Protein AF-A0A7C3VM66-F1 (afdb_monomer_lite)

Radius of gyration: 18.6 Å; chains: 1; bounding box: 56×43×46 Å

Structure (mmCIF, N/CA/C/O backbone):
data_AF-A0A7C3VM66-F1
#
_entry.id   AF-A0A7C3VM66-F1
#
loop_
_atom_site.group_PDB
_atom_site.id
_atom_site.type_symbol
_atom_site.label_atom_id
_atom_site.label_alt_id
_atom_site.label_comp_id
_atom_site.label_asym_id
_atom_site.label_entity_id
_atom_site.label_seq_id
_atom_site.pdbx_PDB_ins_code
_atom_site.Cartn_x
_atom_site.Cartn_y
_atom_site.Cartn_z
_atom_site.occupancy
_atom_site.B_iso_or_equiv
_atom_site.auth_seq_id
_atom_site.auth_comp_id
_atom_site.auth_asym_id
_atom_site.auth_atom_id
_atom_site.pdbx_PDB_model_num
ATOM 1 N N . MET A 1 1 ? -5.833 -8.197 17.825 1.00 78.00 1 MET A N 1
ATOM 2 C CA . MET A 1 1 ? -4.996 -8.782 16.762 1.00 78.00 1 MET A CA 1
ATOM 3 C C . MET A 1 1 ? -5.919 -9.140 15.620 1.00 78.00 1 MET A C 1
ATOM 5 O O . MET A 1 1 ? -6.828 -9.947 15.816 1.00 78.00 1 MET A O 1
ATOM 9 N N . LEU A 1 2 ? -5.709 -8.507 14.468 1.00 91.94 2 LEU A N 1
ATOM 10 C CA . LEU A 1 2 ? -6.484 -8.740 13.253 1.00 91.94 2 LEU A CA 1
ATOM 11 C C . LEU A 1 2 ? -6.452 -10.222 12.847 1.00 91.94 2 LEU A C 1
ATOM 13 O O . LEU A 1 2 ? -5.398 -10.854 12.881 1.00 91.94 2 LEU A O 1
ATOM 17 N N . SER A 1 3 ? -7.601 -10.790 12.471 1.00 94.94 3 SER A N 1
ATOM 18 C CA . SER A 1 3 ? -7.632 -12.159 11.950 1.00 94.94 3 SER A CA 1
ATOM 19 C C . SER A 1 3 ? -7.138 -12.199 10.500 1.00 94.94 3 SER A C 1
ATOM 21 O O . SER A 1 3 ? -7.311 -11.239 9.748 1.00 94.94 3 SER A O 1
ATOM 23 N N . LYS A 1 4 ? -6.607 -13.345 10.055 1.00 93.94 4 LYS A N 1
ATOM 24 C CA . LYS A 1 4 ? -6.223 -13.533 8.644 1.00 93.94 4 LYS A CA 1
ATOM 25 C C . LYS A 1 4 ? -7.383 -13.295 7.681 1.00 93.94 4 LYS A C 1
ATOM 27 O O . LYS A 1 4 ? -7.189 -12.717 6.619 1.00 93.94 4 LYS A O 1
ATOM 32 N N . SER A 1 5 ? -8.594 -13.720 8.041 1.00 95.44 5 SER A N 1
ATOM 33 C CA . SER A 1 5 ? -9.788 -13.466 7.230 1.00 95.44 5 SER A CA 1
ATOM 34 C C . SER A 1 5 ? -10.090 -11.978 7.105 1.00 95.44 5 SER A C 1
ATOM 36 O O . SER A 1 5 ? -10.402 -11.525 6.007 1.00 95.44 5 SER A O 1
ATOM 38 N N . ASP A 1 6 ? -9.949 -11.214 8.188 1.00 97.31 6 ASP A N 1
ATOM 39 C CA . ASP A 1 6 ? -10.171 -9.768 8.152 1.00 97.31 6 ASP A CA 1
ATOM 40 C C . ASP A 1 6 ? -9.096 -9.063 7.321 1.00 97.31 6 ASP A C 1
ATOM 42 O O . ASP A 1 6 ? -9.422 -8.185 6.524 1.00 97.31 6 ASP A O 1
ATOM 46 N N . ALA A 1 7 ? -7.835 -9.493 7.435 1.00 97.12 7 ALA A N 1
ATOM 47 C CA . ALA A 1 7 ? -6.745 -8.989 6.603 1.00 97.12 7 ALA A CA 1
ATOM 48 C C . ALA A 1 7 ? -6.995 -9.262 5.112 1.00 97.12 7 ALA A C 1
ATOM 50 O O . ALA A 1 7 ? -6.849 -8.358 4.291 1.00 97.12 7 ALA A O 1
ATOM 51 N N . ILE A 1 8 ? -7.440 -10.475 4.753 1.00 96.06 8 ILE A N 1
ATOM 52 C CA . ILE A 1 8 ? -7.806 -10.818 3.370 1.00 96.06 8 ILE A CA 1
ATOM 53 C C . ILE A 1 8 ? -8.960 -9.940 2.883 1.00 96.06 8 ILE A C 1
ATOM 55 O O . ILE A 1 8 ? -8.895 -9.436 1.764 1.00 96.06 8 ILE A O 1
ATOM 59 N N . LEU A 1 9 ? -10.009 -9.747 3.689 1.00 96.62 9 LEU A N 1
ATOM 60 C CA . LEU A 1 9 ? -11.163 -8.930 3.304 1.00 96.62 9 LEU A CA 1
ATOM 61 C C . LEU A 1 9 ? -10.774 -7.461 3.106 1.00 96.62 9 LEU A C 1
ATOM 63 O O . LEU A 1 9 ? -11.100 -6.888 2.068 1.00 96.62 9 LEU A O 1
ATOM 67 N N . ALA A 1 10 ? -10.041 -6.878 4.055 1.00 97.62 10 ALA A N 1
ATOM 68 C CA . ALA A 1 10 ? -9.558 -5.502 3.986 1.00 97.62 10 ALA A CA 1
ATOM 69 C C . ALA A 1 10 ? -8.599 -5.292 2.803 1.00 97.62 10 ALA A C 1
ATOM 71 O O . ALA A 1 10 ? -8.780 -4.367 2.010 1.00 97.62 10 ALA A O 1
ATOM 72 N N . GLY A 1 11 ? -7.624 -6.192 2.645 1.00 97.38 11 GLY A N 1
ATOM 73 C CA . GLY A 1 11 ? -6.663 -6.170 1.546 1.00 97.38 11 GLY A CA 1
ATOM 74 C C . GLY A 1 11 ? -7.332 -6.336 0.182 1.00 97.38 11 GLY A C 1
ATOM 75 O O . GLY A 1 11 ? -7.057 -5.561 -0.726 1.00 97.38 11 GLY A O 1
ATOM 76 N N . SER A 1 12 ? -8.269 -7.280 0.042 1.00 96.31 12 SER A N 1
ATOM 77 C CA . SER A 1 12 ? -9.013 -7.498 -1.213 1.00 96.31 12 SER A CA 1
ATOM 78 C C . SER A 1 12 ? -9.925 -6.333 -1.561 1.00 96.31 12 SER A C 1
ATOM 80 O O . SER A 1 12 ? -10.057 -5.985 -2.733 1.00 96.31 12 SER A O 1
ATOM 82 N N . PHE A 1 13 ? -10.556 -5.722 -0.558 1.00 97.31 13 PHE A N 1
ATOM 83 C CA . PHE A 1 13 ? -11.389 -4.548 -0.765 1.00 97.31 13 PHE A CA 1
ATOM 84 C C . PHE A 1 13 ? -10.568 -3.380 -1.321 1.00 97.31 13 PHE A C 1
ATOM 86 O O . PHE A 1 13 ? -10.925 -2.844 -2.372 1.00 97.31 13 PHE A O 1
ATOM 93 N N . LEU A 1 14 ? -9.444 -3.030 -0.684 1.00 97.69 14 LEU A N 1
ATOM 94 C CA . LEU A 1 14 ? -8.622 -1.908 -1.142 1.00 97.69 14 LEU A CA 1
ATOM 95 C C . LEU A 1 14 ? -7.898 -2.216 -2.464 1.00 97.69 14 LEU A C 1
ATOM 97 O O . LEU A 1 14 ? -7.869 -1.364 -3.350 1.00 97.69 14 LEU A O 1
ATOM 101 N N . ALA A 1 15 ? -7.406 -3.449 -2.644 1.00 95.81 15 ALA A N 1
ATOM 102 C CA . ALA A 1 15 ? -6.776 -3.904 -3.888 1.00 95.81 15 ALA A CA 1
ATOM 103 C C . ALA A 1 15 ? -7.735 -3.959 -5.075 1.00 95.81 15 ALA A C 1
ATOM 105 O O . ALA A 1 15 ? -7.295 -3.889 -6.219 1.00 95.81 15 ALA A O 1
ATOM 106 N N . ARG A 1 16 ? -9.041 -4.054 -4.823 1.00 93.94 16 ARG A N 1
ATOM 107 C CA . ARG A 1 16 ? -10.058 -3.846 -5.849 1.00 93.94 16 ARG A CA 1
ATOM 108 C C . ARG A 1 16 ? -10.336 -2.360 -6.059 1.00 93.94 16 ARG A C 1
ATOM 110 O O . ARG A 1 16 ? -10.346 -1.915 -7.200 1.00 93.94 16 ARG A O 1
ATOM 117 N N . ALA A 1 17 ? -10.565 -1.606 -4.983 1.00 94.81 17 ALA A N 1
ATOM 118 C CA . ALA A 1 17 ? -10.932 -0.192 -5.050 1.00 94.81 17 ALA A CA 1
ATOM 119 C C . ALA A 1 17 ? -9.908 0.646 -5.827 1.00 94.81 17 ALA A C 1
ATOM 121 O O . ALA A 1 17 ? -10.307 1.496 -6.612 1.00 94.81 17 ALA A O 1
ATOM 122 N N . ILE A 1 18 ? -8.614 0.363 -5.652 1.00 93.75 18 ILE A N 1
ATOM 123 C CA . ILE A 1 18 ? -7.501 1.091 -6.277 1.00 93.75 18 ILE A CA 1
ATOM 124 C C . ILE A 1 18 ? -7.511 1.080 -7.816 1.00 93.75 18 ILE A C 1
ATOM 126 O O . ILE A 1 18 ? -6.914 1.962 -8.420 1.00 93.75 18 ILE A O 1
ATOM 130 N N . TYR A 1 19 ? -8.193 0.128 -8.464 1.00 89.62 19 TYR A N 1
ATOM 131 C CA . TYR A 1 19 ? -8.333 0.127 -9.928 1.00 89.62 19 TYR A CA 1
ATOM 132 C C . TYR A 1 19 ? -9.296 1.203 -10.448 1.00 89.62 19 TYR A C 1
ATOM 134 O O . TYR A 1 19 ? -9.322 1.452 -11.652 1.00 89.62 19 TYR A O 1
ATOM 142 N N . GLY A 1 20 ? -10.107 1.808 -9.573 1.00 89.31 20 GLY A N 1
ATOM 143 C CA . GLY A 1 20 ? -11.095 2.798 -9.981 1.00 89.31 20 GLY A CA 1
ATOM 144 C C . GLY A 1 20 ? -12.108 2.230 -10.980 1.00 89.31 20 GLY A C 1
ATOM 145 O O . GLY A 1 20 ? -12.376 1.022 -11.015 1.00 89.31 20 GLY A O 1
ATOM 146 N N . GLY A 1 21 ? -12.703 3.095 -11.798 1.00 83.81 21 GLY A N 1
ATOM 147 C CA . GLY A 1 21 ? -13.604 2.732 -12.885 1.00 83.81 21 GLY A CA 1
ATOM 148 C C . GLY A 1 21 ? -14.674 1.731 -12.441 1.00 83.81 21 GLY A C 1
ATOM 149 O O . GLY A 1 21 ? -15.354 1.920 -11.433 1.00 83.81 21 GLY A O 1
ATOM 150 N N . GLY A 1 22 ? -14.804 0.618 -13.169 1.00 83.00 22 GLY A N 1
ATOM 151 C CA . GLY A 1 22 ? -15.753 -0.462 -12.864 1.00 83.00 22 GLY A CA 1
ATOM 152 C C . GLY A 1 22 ? -15.665 -1.036 -11.440 1.00 83.00 22 GLY A C 1
ATOM 153 O O . GLY A 1 22 ? -16.634 -1.627 -10.961 1.00 83.00 22 GLY A O 1
ATOM 154 N N . ALA A 1 23 ? -14.540 -0.848 -10.743 1.00 87.81 23 ALA A N 1
ATOM 155 C CA . ALA A 1 23 ? -14.341 -1.336 -9.387 1.00 87.81 23 ALA A CA 1
ATOM 156 C C . ALA A 1 23 ? -15.006 -0.467 -8.304 1.00 87.81 23 ALA A C 1
ATOM 158 O O . ALA A 1 23 ? -15.231 -0.980 -7.204 1.00 87.81 23 ALA A O 1
ATOM 159 N N . ILE A 1 24 ? -15.363 0.786 -8.616 1.00 90.06 24 ILE A N 1
ATOM 160 C CA . ILE A 1 24 ? -16.047 1.724 -7.708 1.00 90.06 24 ILE A CA 1
ATOM 161 C C . ILE A 1 24 ? -17.387 2.210 -8.304 1.00 90.06 24 ILE A C 1
ATOM 163 O O . ILE A 1 24 ? -17.573 2.148 -9.519 1.00 90.06 24 ILE A O 1
ATOM 167 N N . PRO A 1 25 ? -18.370 2.667 -7.505 1.00 91.75 25 PRO A N 1
ATOM 168 C CA . PRO A 1 25 ? -19.637 3.205 -8.011 1.00 91.75 25 PRO A CA 1
ATOM 169 C C . PRO A 1 25 ? -19.458 4.426 -8.919 1.00 91.75 25 PRO A C 1
ATOM 171 O O . PRO A 1 25 ? -18.598 5.264 -8.671 1.00 91.75 25 PRO A O 1
ATOM 174 N N . GLN A 1 26 ? -20.322 4.562 -9.930 1.00 88.69 26 GLN A N 1
ATOM 175 C CA . GLN A 1 26 ? -20.210 5.603 -10.961 1.00 88.69 26 GLN A CA 1
ATOM 176 C C . GLN A 1 26 ? -20.150 7.033 -10.412 1.00 88.69 26 GLN A C 1
ATOM 178 O O . GLN A 1 26 ? -19.444 7.856 -10.972 1.00 88.69 26 GLN A O 1
ATOM 183 N N . GLN A 1 27 ? -20.846 7.327 -9.314 1.00 91.06 27 GLN A N 1
ATOM 184 C CA . GLN A 1 27 ? -20.855 8.660 -8.696 1.00 91.06 27 GLN A CA 1
ATOM 185 C C . GLN A 1 27 ? -19.500 9.115 -8.125 1.00 91.06 27 GLN A C 1
ATOM 187 O O . GLN A 1 27 ? -19.341 10.293 -7.834 1.00 91.06 27 GLN A O 1
ATOM 192 N N . TRP A 1 28 ? -18.565 8.181 -7.924 1.00 92.00 28 TRP A N 1
ATOM 193 C CA . TRP A 1 28 ? -17.210 8.440 -7.429 1.00 92.00 28 TRP A CA 1
ATOM 194 C C . TRP A 1 28 ? -16.156 8.278 -8.519 1.00 92.00 28 TRP A C 1
ATOM 196 O O . TRP A 1 28 ? -14.974 8.495 -8.271 1.00 92.00 28 TRP A O 1
ATOM 206 N N . ARG A 1 29 ? -16.583 7.866 -9.714 1.00 88.31 29 ARG A N 1
ATOM 207 C CA . ARG A 1 29 ? -15.720 7.873 -10.883 1.00 88.31 29 ARG A CA 1
ATOM 208 C C . ARG A 1 29 ? -15.661 9.299 -11.371 1.00 88.31 29 ARG A C 1
ATOM 210 O O . ARG A 1 29 ? -16.722 9.912 -11.542 1.00 88.31 29 ARG A O 1
ATOM 217 N N . ASN A 1 30 ? -14.467 9.809 -11.623 1.00 72.81 30 ASN A N 1
ATOM 218 C CA . ASN A 1 30 ? -14.416 11.057 -12.346 1.00 72.81 30 ASN A CA 1
ATOM 219 C C . ASN A 1 30 ? -14.700 10.749 -13.820 1.00 72.81 30 ASN A C 1
ATOM 221 O O . ASN A 1 30 ? -14.148 9.834 -14.431 1.00 72.81 30 ASN A O 1
ATOM 225 N N . ASN A 1 31 ? -15.679 11.458 -14.363 1.00 56.75 31 ASN A N 1
ATOM 226 C CA . ASN A 1 31 ? -16.037 11.407 -15.773 1.00 56.75 31 ASN A CA 1
ATOM 227 C C . ASN A 1 31 ? -15.445 12.596 -16.528 1.00 56.75 31 ASN A C 1
ATOM 229 O O . ASN A 1 31 ? -15.708 12.741 -17.728 1.00 56.75 31 ASN A O 1
ATOM 233 N N . GLU A 1 32 ? -14.701 13.466 -15.834 1.00 48.44 32 GLU A N 1
ATOM 234 C CA . GLU A 1 32 ? -13.950 14.514 -16.486 1.00 48.44 32 GLU A CA 1
ATOM 235 C C . GLU A 1 32 ? -12.939 13.846 -17.397 1.00 48.44 32 GLU A C 1
ATOM 237 O O . GLU A 1 32 ? -11.947 13.253 -16.999 1.00 48.44 32 GLU A O 1
ATOM 242 N N . TRP A 1 33 ? -13.261 13.931 -18.678 1.00 44.50 33 TRP A N 1
ATOM 243 C CA . TRP A 1 33 ? -12.342 13.780 -19.771 1.00 44.50 33 TRP A CA 1
ATOM 244 C C . TRP A 1 33 ? -11.049 14.502 -19.404 1.00 44.50 33 TRP A C 1
ATOM 246 O O . TRP A 1 33 ? -10.939 15.716 -19.598 1.00 44.50 33 TRP A O 1
ATOM 256 N N . TYR A 1 34 ? -10.049 13.763 -18.931 1.00 41.38 34 TYR A N 1
ATOM 257 C CA . TYR A 1 34 ? -8.678 14.177 -19.119 1.00 41.38 34 TYR A CA 1
ATOM 258 C C . TYR A 1 34 ? -8.505 14.192 -20.637 1.00 41.38 34 TYR A C 1
ATOM 260 O O . TYR A 1 34 ? -8.205 13.181 -21.269 1.00 41.38 34 TYR A O 1
ATOM 268 N N . ARG A 1 35 ? -8.792 15.346 -21.255 1.00 39.22 35 ARG A N 1
ATOM 269 C CA . ARG A 1 35 ? -8.301 15.673 -22.586 1.00 39.22 35 ARG A CA 1
ATOM 270 C C . ARG A 1 35 ? -6.790 15.685 -22.439 1.00 39.22 35 ARG A C 1
ATOM 272 O O . ARG A 1 35 ? -6.178 16.721 -22.217 1.00 39.22 35 ARG A O 1
ATOM 279 N N . ASN A 1 36 ? -6.190 14.506 -22.516 1.00 41.56 36 ASN A N 1
ATOM 280 C CA . ASN A 1 36 ? -4.867 14.435 -23.064 1.00 41.56 36 ASN A CA 1
ATOM 281 C C . ASN A 1 36 ? -5.031 14.951 -24.498 1.00 41.56 36 ASN A C 1
ATOM 283 O O . ASN A 1 36 ? -5.780 14.365 -25.284 1.00 41.56 36 ASN A O 1
ATOM 287 N N . ASP A 1 37 ? -4.391 16.073 -24.817 1.00 45.47 37 ASP A N 1
ATOM 288 C CA . ASP A 1 37 ? -4.378 16.650 -26.166 1.00 45.47 37 ASP A CA 1
ATOM 289 C C . ASP A 1 37 ? -3.879 15.630 -27.214 1.00 45.47 37 ASP A C 1
ATOM 291 O O . ASP A 1 37 ? -4.098 15.789 -28.414 1.00 45.47 37 ASP A O 1
ATOM 295 N N . GLU A 1 38 ? -3.252 14.550 -26.743 1.00 45.25 38 GLU A N 1
ATOM 296 C CA . GLU A 1 38 ? -2.762 13.404 -27.497 1.00 45.25 38 GLU A CA 1
ATOM 297 C C . GLU A 1 38 ? -3.840 12.327 -27.785 1.00 45.25 38 GLU A C 1
ATOM 299 O O . GLU A 1 38 ? -3.747 11.647 -28.807 1.00 45.25 38 GLU A O 1
ATOM 304 N N . PHE A 1 39 ? -4.900 12.195 -26.963 1.00 47.22 39 PHE A N 1
ATOM 305 C CA . PHE A 1 39 ? -5.956 11.166 -27.113 1.00 47.22 39 PHE A CA 1
ATOM 306 C C . PHE A 1 39 ? -7.372 11.670 -26.749 1.00 47.22 39 PHE A C 1
ATOM 308 O O . PHE A 1 39 ? -7.972 11.229 -25.768 1.00 47.22 39 PHE A O 1
ATOM 315 N N . PRO A 1 40 ? -7.973 12.555 -27.563 1.00 45.31 40 PRO A N 1
ATOM 316 C CA . PRO A 1 40 ? -9.226 13.256 -27.257 1.00 45.31 40 PRO A CA 1
ATOM 317 C C . PRO A 1 40 ? -10.508 12.395 -27.271 1.00 45.31 40 PRO A C 1
ATOM 319 O O . PRO A 1 40 ? -11.598 12.963 -27.271 1.00 45.31 40 PRO A O 1
ATOM 322 N N . SER A 1 41 ? -10.414 11.059 -27.318 1.00 46.56 41 SER A N 1
ATOM 323 C CA . SER A 1 41 ? -11.551 10.123 -27.427 1.00 46.56 41 SER A CA 1
ATOM 324 C C . SER A 1 41 ? -11.568 9.000 -26.380 1.00 46.56 41 SER A C 1
ATOM 326 O O . SER A 1 41 ? -12.386 8.091 -26.505 1.00 46.56 41 SER A O 1
ATOM 328 N N . LEU A 1 42 ? -10.668 9.010 -25.394 1.00 46.84 42 LEU A N 1
ATOM 329 C CA . LEU A 1 42 ? -10.610 7.985 -24.349 1.00 46.84 42 LEU A CA 1
ATOM 330 C C . LEU A 1 42 ? -11.015 8.613 -23.011 1.00 46.84 42 LEU A C 1
ATOM 332 O O . LEU A 1 42 ? -10.374 9.554 -22.553 1.00 46.84 42 LEU A O 1
ATOM 336 N N . GLU A 1 43 ? -12.097 8.107 -22.407 1.00 52.53 43 GLU A N 1
ATOM 337 C CA . GLU A 1 43 ? -12.357 8.300 -20.972 1.00 52.53 43 GLU A CA 1
ATOM 338 C C . GLU A 1 43 ? -11.092 7.923 -20.200 1.00 52.53 43 GLU A C 1
ATOM 340 O O . GLU A 1 43 ? -10.502 6.909 -20.573 1.00 52.53 43 GLU A O 1
ATOM 345 N N . ASP A 1 44 ? -10.706 8.699 -19.173 1.00 57.50 44 ASP A N 1
ATOM 346 C CA . ASP A 1 44 ? -9.465 8.524 -18.395 1.00 57.50 44 ASP A CA 1
ATOM 347 C C . ASP A 1 44 ? -9.084 7.036 -18.279 1.00 57.50 44 ASP A C 1
ATOM 349 O O . ASP A 1 44 ? -9.682 6.312 -17.478 1.00 57.50 44 ASP A O 1
ATOM 353 N N . PRO A 1 45 ? -8.149 6.535 -19.109 1.00 60.84 45 PRO A N 1
ATOM 354 C CA . PRO A 1 45 ? -7.898 5.103 -19.177 1.00 60.84 45 PRO A CA 1
ATOM 355 C C . PRO A 1 45 ? -7.218 4.607 -17.901 1.00 60.84 45 PRO A C 1
ATOM 357 O O . PRO A 1 45 ? -7.343 3.429 -17.575 1.00 60.84 45 PRO A O 1
ATOM 360 N N . PHE A 1 46 ? -6.570 5.512 -17.160 1.00 68.81 46 PHE A N 1
ATOM 361 C CA . PHE A 1 46 ? -5.779 5.205 -15.977 1.00 68.81 46 PHE A CA 1
ATOM 362 C C . PHE A 1 46 ? -6.540 5.442 -14.666 1.00 68.81 46 PHE A C 1
ATOM 364 O O . PHE A 1 46 ? -6.143 4.911 -13.625 1.00 68.81 46 PHE A O 1
ATOM 371 N N . ARG A 1 47 ? -7.676 6.151 -14.703 1.00 77.12 47 ARG A N 1
ATOM 372 C CA . ARG A 1 47 ? -8.579 6.363 -13.552 1.00 77.12 47 ARG A CA 1
ATOM 373 C C . ARG A 1 47 ? -7.870 7.045 -12.377 1.00 77.12 47 ARG A C 1
ATOM 375 O O . ARG A 1 47 ? -8.044 6.676 -11.214 1.00 77.12 47 ARG A O 1
ATOM 382 N N . TYR A 1 48 ? -6.981 7.985 -12.672 1.00 79.25 48 TYR A N 1
ATOM 383 C CA . TYR A 1 48 ? -6.150 8.659 -11.667 1.00 79.25 48 TYR A CA 1
ATOM 384 C C . TYR A 1 48 ? -6.922 9.701 -10.868 1.00 79.25 48 TYR A C 1
ATOM 386 O O . TYR A 1 48 ? -6.547 10.020 -9.732 1.00 79.25 48 TYR A O 1
ATOM 394 N N . ASP A 1 49 ? -7.984 10.228 -11.458 1.00 77.75 49 ASP A N 1
ATOM 395 C CA . ASP A 1 49 ? -8.791 11.312 -10.923 1.00 77.75 49 ASP A CA 1
ATOM 396 C C . ASP A 1 49 ? -10.078 10.845 -10.224 1.00 77.75 49 ASP A C 1
ATOM 398 O O . ASP A 1 49 ? -10.758 11.668 -9.613 1.00 77.75 49 ASP A O 1
ATOM 402 N N . ASP A 1 50 ? -10.363 9.539 -10.233 1.00 88.88 50 ASP A N 1
ATOM 403 C CA . ASP A 1 50 ? -11.420 8.922 -9.429 1.00 88.88 50 ASP A CA 1
ATOM 404 C C . ASP A 1 50 ? -11.332 9.341 -7.953 1.00 88.88 50 ASP A C 1
ATOM 406 O O . ASP A 1 50 ? -10.256 9.384 -7.352 1.00 88.88 50 ASP A O 1
ATOM 410 N N . ASP A 1 51 ? -12.481 9.603 -7.327 1.00 93.00 51 ASP A N 1
ATOM 411 C CA . ASP A 1 51 ? -12.556 10.073 -5.944 1.00 93.00 51 ASP A CA 1
ATOM 412 C C . ASP A 1 51 ? -12.516 8.898 -4.954 1.00 93.00 51 ASP A C 1
ATOM 414 O O . ASP A 1 51 ? -13.507 8.534 -4.305 1.00 93.00 51 ASP A O 1
ATOM 418 N N . TYR A 1 52 ? -11.337 8.271 -4.844 1.00 95.06 52 TYR A N 1
ATOM 419 C CA . TYR A 1 52 ? -11.102 7.172 -3.904 1.00 95.06 52 TYR A CA 1
ATOM 420 C C . TYR A 1 52 ? -11.414 7.595 -2.468 1.00 95.06 52 TYR A C 1
ATOM 422 O O . TYR A 1 52 ? -12.000 6.812 -1.723 1.00 95.06 52 TYR A O 1
ATOM 430 N N . ARG A 1 53 ? -11.065 8.832 -2.092 1.00 95.31 53 ARG A N 1
ATOM 431 C CA . ARG A 1 53 ? -11.361 9.437 -0.785 1.00 95.31 53 ARG A CA 1
ATOM 432 C C . ARG A 1 53 ? -12.845 9.371 -0.452 1.00 95.31 53 ARG A C 1
ATOM 434 O O . ARG A 1 53 ? -13.208 8.787 0.570 1.00 95.31 53 ARG A O 1
ATOM 441 N N . ALA A 1 54 ? -13.700 9.943 -1.294 1.00 95.19 54 ALA A N 1
ATOM 442 C CA . ALA A 1 54 ? -15.126 9.996 -1.011 1.00 95.19 54 ALA A CA 1
ATOM 443 C C . ALA A 1 54 ? -15.784 8.613 -1.113 1.00 95.19 54 ALA A C 1
ATOM 445 O O . ALA A 1 54 ? -16.623 8.268 -0.274 1.00 95.19 54 ALA A O 1
ATOM 446 N N . TYR A 1 55 ? -15.344 7.771 -2.056 1.00 96.62 55 TYR A N 1
ATOM 447 C CA . TYR A 1 55 ? -15.803 6.385 -2.125 1.00 96.62 55 TYR A CA 1
ATOM 448 C C . TYR A 1 55 ? -15.498 5.617 -0.833 1.00 96.62 55 TYR A C 1
ATOM 450 O O . TYR A 1 55 ? -16.398 5.008 -0.248 1.00 96.62 55 TYR A O 1
ATOM 458 N N . LEU A 1 56 ? -14.254 5.665 -0.358 1.00 97.44 56 LEU A N 1
ATOM 459 C CA . LEU A 1 56 ? -13.807 4.968 0.849 1.00 97.44 56 LEU A CA 1
ATOM 460 C C . LEU A 1 56 ? -14.470 5.525 2.119 1.00 97.44 56 LEU A C 1
ATOM 462 O O . LEU A 1 56 ? -14.882 4.755 2.991 1.00 97.44 56 LEU A O 1
ATOM 466 N N . ALA A 1 57 ? -14.698 6.836 2.183 1.00 97.44 57 ALA A N 1
ATOM 467 C CA . ALA A 1 57 ? -15.449 7.458 3.271 1.00 97.44 57 ALA A CA 1
ATOM 468 C C . ALA A 1 57 ? -16.938 7.054 3.286 1.00 97.44 57 ALA A C 1
ATOM 470 O O . ALA A 1 57 ? -17.556 7.042 4.349 1.00 97.44 57 ALA A O 1
ATOM 47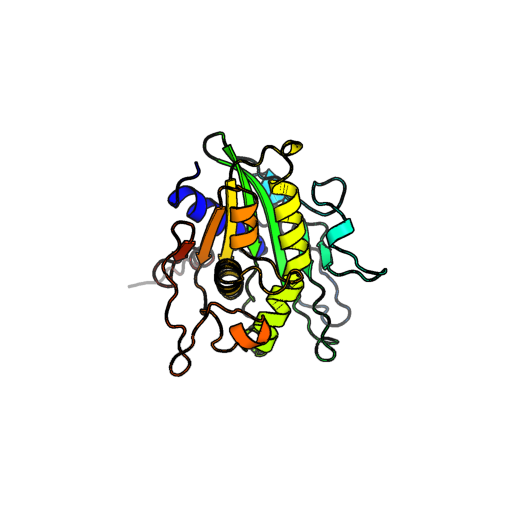1 N N . SER A 1 58 ? -17.515 6.697 2.130 1.00 96.88 58 SER A N 1
ATOM 472 C CA . SER A 1 58 ? -18.934 6.320 2.002 1.00 96.88 58 SER A CA 1
ATOM 473 C C . SER A 1 58 ? -19.270 4.892 2.455 1.00 96.88 58 SER A C 1
ATOM 475 O O . SER A 1 58 ? -20.441 4.508 2.465 1.00 96.88 58 SER A O 1
ATOM 477 N N . GLN A 1 59 ? -18.266 4.089 2.816 1.00 96.56 59 GLN A N 1
ATOM 478 C CA . GLN A 1 59 ? -18.477 2.706 3.242 1.00 96.56 59 GLN A CA 1
ATOM 479 C C . GLN A 1 59 ? -19.179 2.625 4.606 1.00 96.56 59 GLN A C 1
ATOM 481 O O . GLN A 1 59 ? -19.056 3.517 5.441 1.00 96.56 59 GLN A O 1
ATOM 486 N N . GLY A 1 60 ? -19.885 1.514 4.859 1.00 92.81 60 GLY A N 1
ATOM 487 C CA . GLY A 1 60 ? -20.622 1.307 6.116 1.00 92.81 60 GLY A CA 1
ATOM 488 C C . GLY A 1 60 ? -19.743 1.405 7.370 1.00 92.81 60 GLY A C 1
ATOM 489 O O . GLY A 1 60 ? -20.169 1.964 8.377 1.00 92.81 60 GLY A O 1
ATOM 490 N N . THR A 1 61 ? -18.499 0.929 7.275 1.00 93.19 61 THR A N 1
ATOM 491 C CA . THR A 1 61 ? -17.409 1.349 8.162 1.00 93.19 61 THR A CA 1
ATOM 492 C C . THR A 1 61 ? -16.541 2.321 7.371 1.00 93.19 61 THR A C 1
ATOM 494 O O . THR A 1 61 ? -15.923 1.871 6.406 1.00 93.19 61 THR A O 1
ATOM 497 N N . PRO A 1 62 ? -16.480 3.614 7.734 1.00 95.12 62 PRO A N 1
ATOM 498 C CA . PRO A 1 62 ? -15.722 4.592 6.966 1.00 95.12 62 PRO A CA 1
ATOM 499 C C . PRO A 1 62 ? -14.226 4.274 6.913 1.00 95.12 62 PRO A C 1
ATOM 501 O O . PRO A 1 62 ? -13.626 3.816 7.893 1.00 95.12 62 PRO A O 1
ATOM 504 N N . TRP A 1 63 ? -13.629 4.547 5.758 1.00 98.25 63 TRP A N 1
ATOM 505 C CA . TRP A 1 63 ? -12.189 4.506 5.537 1.00 98.25 63 TRP A CA 1
ATOM 506 C C . TRP A 1 63 ? -11.684 5.921 5.264 1.00 98.25 63 TRP A C 1
ATOM 508 O O . TRP A 1 63 ? -12.322 6.681 4.535 1.00 98.25 63 TRP A O 1
ATOM 518 N N . THR A 1 64 ? -10.521 6.256 5.809 1.00 97.94 64 THR A N 1
ATOM 519 C CA . THR A 1 64 ? -9.847 7.535 5.572 1.00 97.94 64 THR A CA 1
ATOM 520 C C . THR A 1 64 ? -8.642 7.290 4.682 1.00 97.94 64 THR A C 1
ATOM 522 O O . THR A 1 64 ? -7.699 6.623 5.100 1.00 97.94 64 THR A O 1
ATOM 525 N N . VAL A 1 65 ? -8.658 7.822 3.460 1.00 97.75 65 VAL A N 1
ATOM 526 C CA . VAL A 1 65 ? -7.481 7.799 2.579 1.00 97.75 65 VAL A CA 1
ATOM 527 C C . VAL A 1 65 ? -6.437 8.772 3.106 1.00 97.75 65 VAL A C 1
ATOM 529 O O . VAL A 1 65 ? -6.757 9.928 3.384 1.00 97.75 65 VAL A O 1
ATOM 532 N N . LEU A 1 66 ? -5.195 8.307 3.209 1.00 98.12 66 LEU A N 1
ATOM 533 C CA . LEU A 1 66 ? -4.070 9.110 3.669 1.00 98.12 66 LEU A CA 1
ATOM 534 C C . LEU A 1 66 ? -3.237 9.588 2.482 1.00 98.12 66 LEU A C 1
ATOM 536 O O . LEU A 1 66 ? -2.885 8.807 1.597 1.00 98.12 66 LEU A O 1
ATOM 540 N N . THR A 1 67 ? -2.859 10.863 2.503 1.00 96.44 67 THR A N 1
ATOM 541 C CA . THR A 1 67 ? -1.901 11.437 1.548 1.00 96.44 67 THR A CA 1
ATOM 542 C C . THR A 1 67 ? -0.840 12.256 2.264 1.00 96.44 67 THR A C 1
ATOM 544 O O . THR A 1 67 ? -0.896 12.448 3.478 1.00 96.44 67 THR A O 1
ATOM 547 N N . ALA A 1 68 ? 0.134 12.764 1.510 1.00 93.75 68 ALA A N 1
ATOM 548 C CA . ALA A 1 68 ? 1.133 13.678 2.045 1.00 93.75 68 ALA A CA 1
ATOM 549 C C . ALA A 1 68 ? 0.493 14.945 2.650 1.00 93.75 68 ALA A C 1
ATOM 551 O O . ALA A 1 68 ? -0.390 15.549 2.040 1.00 93.75 68 ALA A O 1
ATOM 552 N N . GLY A 1 69 ? 0.989 15.382 3.809 1.00 91.50 69 GLY A N 1
ATOM 553 C CA . GLY A 1 69 ? 0.643 16.659 4.433 1.00 91.50 69 GLY A CA 1
ATOM 554 C C . GLY A 1 69 ? -0.463 16.548 5.477 1.00 91.50 69 GLY A C 1
ATOM 555 O O . GLY A 1 69 ? -0.385 15.723 6.384 1.00 91.50 69 GLY A O 1
ATOM 556 N N . SER A 1 70 ? -1.479 17.410 5.368 1.00 77.12 70 SER A N 1
ATOM 557 C CA . SER A 1 70 ? -2.597 17.506 6.326 1.00 77.12 70 SER A CA 1
ATOM 558 C C . SER A 1 70 ? -3.355 16.196 6.529 1.00 77.12 70 SER A C 1
ATOM 560 O O . SER A 1 70 ? -4.021 16.025 7.546 1.00 77.12 70 SER A O 1
ATOM 562 N N . ASP A 1 71 ? -3.226 15.283 5.572 1.00 77.94 71 ASP A N 1
ATOM 563 C CA . ASP A 1 71 ? -4.002 14.0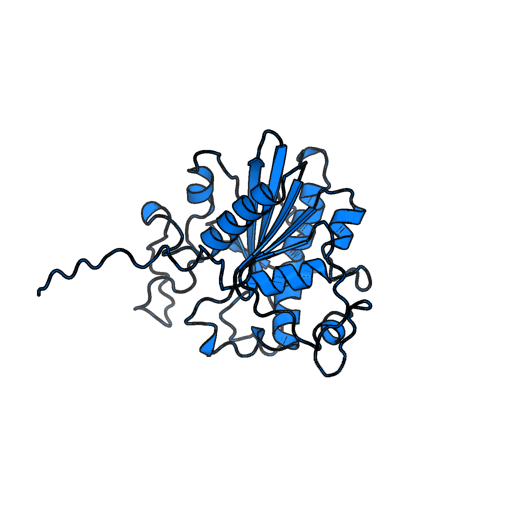54 5.488 1.00 77.94 71 ASP A CA 1
ATOM 564 C C . ASP A 1 71 ? -3.218 12.842 6.017 1.00 77.94 71 ASP A C 1
ATOM 566 O O . ASP A 1 71 ? -3.642 11.705 5.841 1.00 77.94 71 ASP A O 1
ATOM 570 N N . GLY A 1 72 ? -2.077 13.076 6.678 1.00 89.44 72 GLY A N 1
ATOM 571 C CA . GLY A 1 72 ? -1.469 12.129 7.612 1.00 89.44 72 GLY A CA 1
ATOM 572 C C . GLY A 1 72 ? -0.025 11.737 7.312 1.00 89.44 72 GLY A C 1
ATOM 573 O O . GLY A 1 72 ? 0.755 11.581 8.248 1.00 89.44 72 GLY A O 1
ATOM 574 N N . LEU A 1 73 ? 0.370 11.588 6.046 1.00 96.88 73 LEU A N 1
ATOM 575 C CA . LEU A 1 73 ? 1.720 11.118 5.710 1.00 96.88 73 LEU A CA 1
ATOM 576 C C . LEU A 1 73 ? 2.718 12.281 5.668 1.00 96.88 73 LEU A C 1
ATOM 578 O O . LEU A 1 73 ? 2.439 13.320 5.073 1.00 96.88 73 LEU A O 1
ATOM 582 N N . ASP A 1 74 ? 3.909 12.103 6.242 1.00 96.00 74 ASP A N 1
ATOM 583 C CA . ASP A 1 74 ? 4.943 13.144 6.235 1.00 96.00 74 ASP A CA 1
ATOM 584 C C . ASP A 1 74 ? 5.406 13.453 4.788 1.00 96.00 74 ASP A C 1
ATOM 586 O O . ASP A 1 74 ? 5.932 12.563 4.104 1.00 96.00 74 ASP A O 1
ATOM 590 N N . PRO A 1 75 ? 5.248 14.703 4.299 1.00 94.62 75 PRO A N 1
ATOM 591 C CA . PRO A 1 75 ? 5.709 15.119 2.975 1.00 94.62 75 PRO A CA 1
ATOM 592 C C . PRO A 1 75 ? 7.196 14.858 2.702 1.00 94.62 75 PRO A C 1
ATOM 594 O O . PRO A 1 75 ? 7.586 14.721 1.538 1.00 94.62 75 PRO A O 1
ATOM 597 N N . ALA A 1 76 ? 8.031 14.782 3.744 1.00 94.00 76 ALA A N 1
ATOM 598 C CA . ALA A 1 76 ? 9.473 14.593 3.621 1.00 94.00 76 ALA A CA 1
ATOM 599 C C . ALA A 1 76 ? 9.853 13.286 2.904 1.00 94.00 76 ALA A C 1
ATOM 601 O O . ALA A 1 76 ? 10.891 13.235 2.249 1.00 94.00 76 ALA A O 1
ATOM 602 N N . PHE A 1 77 ? 9.006 12.250 2.951 1.00 93.44 77 PHE A N 1
ATOM 603 C CA . PHE A 1 77 ? 9.269 10.987 2.249 1.00 93.44 77 PHE A CA 1
ATOM 604 C C . PHE A 1 77 ? 9.143 11.091 0.726 1.00 93.44 77 PHE A C 1
ATOM 606 O O . PHE A 1 77 ? 9.709 10.270 0.006 1.00 93.44 77 PHE A O 1
ATOM 613 N N . PHE A 1 78 ? 8.424 12.093 0.219 1.00 92.75 78 PHE A N 1
ATOM 614 C CA . PHE A 1 78 ? 8.068 12.204 -1.198 1.00 92.75 78 PHE A CA 1
ATOM 615 C C . PHE A 1 78 ? 8.983 13.149 -1.985 1.00 92.75 78 PHE A C 1
ATOM 617 O O . PHE A 1 78 ? 8.760 13.385 -3.175 1.00 92.75 78 PHE A O 1
ATOM 624 N N . SER A 1 79 ? 10.040 13.665 -1.352 1.00 88.44 79 SER A N 1
ATOM 625 C CA . SER A 1 79 ? 11.038 14.509 -2.005 1.00 88.44 79 SER A CA 1
ATOM 626 C C . SER A 1 79 ? 12.456 14.204 -1.524 1.00 88.44 79 SER A C 1
ATOM 628 O O . SER A 1 79 ? 12.675 13.852 -0.369 1.00 88.44 79 SER A O 1
ATOM 630 N N . TYR A 1 80 ? 13.440 14.348 -2.411 1.00 84.38 80 TYR A N 1
ATOM 631 C CA . TYR A 1 80 ? 14.854 14.231 -2.056 1.00 84.38 80 TYR A CA 1
ATOM 632 C C . TYR A 1 80 ? 15.702 15.202 -2.872 1.00 84.38 80 TYR A C 1
ATOM 634 O O . TYR A 1 80 ? 15.639 15.220 -4.102 1.00 84.38 80 TYR A O 1
ATOM 642 N N . ALA A 1 81 ? 16.503 16.019 -2.183 1.00 83.19 81 ALA A N 1
ATOM 643 C CA . ALA A 1 81 ? 17.373 17.026 -2.797 1.00 83.19 81 ALA A CA 1
ATOM 644 C C . ALA A 1 81 ? 16.644 17.934 -3.816 1.00 83.19 81 ALA A C 1
ATOM 646 O O . ALA A 1 81 ? 17.188 18.266 -4.865 1.00 83.19 81 ALA A O 1
ATOM 647 N N . GLY A 1 82 ? 15.392 18.305 -3.519 1.00 78.75 82 GLY A N 1
ATOM 648 C CA . GLY A 1 82 ? 14.551 19.134 -4.392 1.00 78.75 82 GLY A CA 1
ATOM 649 C C . GLY A 1 82 ? 13.835 18.384 -5.522 1.00 78.75 82 GLY A C 1
ATOM 650 O O . GLY A 1 82 ? 13.079 19.008 -6.258 1.00 78.75 82 GLY A O 1
ATOM 651 N N . ASN A 1 83 ? 14.023 17.067 -5.650 1.00 82.25 83 ASN A N 1
ATOM 652 C CA . ASN A 1 83 ? 13.344 16.240 -6.650 1.00 82.25 83 ASN A CA 1
ATOM 653 C C . ASN A 1 83 ? 12.127 15.532 -6.051 1.00 82.25 83 ASN A C 1
ATOM 655 O O . ASN A 1 83 ? 12.215 14.964 -4.961 1.00 82.25 83 ASN A O 1
ATOM 659 N N . THR A 1 84 ? 11.014 15.508 -6.783 1.00 86.94 84 THR A N 1
ATOM 660 C CA . THR A 1 84 ? 9.808 14.750 -6.419 1.00 86.94 84 THR A CA 1
ATOM 661 C C . THR A 1 84 ? 10.005 13.260 -6.697 1.00 86.94 84 THR A C 1
ATOM 663 O O . THR A 1 84 ? 10.219 12.857 -7.842 1.00 86.94 84 THR A O 1
ATOM 666 N N . LEU A 1 85 ? 9.889 12.441 -5.650 1.00 87.38 85 LEU A N 1
ATOM 667 C CA . LEU A 1 85 ? 9.982 10.978 -5.729 1.00 87.38 85 LEU A CA 1
ATOM 668 C C . LEU A 1 85 ? 8.624 10.315 -6.002 1.00 87.38 85 LEU A C 1
ATOM 670 O O . LEU A 1 85 ? 8.565 9.189 -6.482 1.00 87.38 85 LEU A O 1
ATOM 674 N N . GLY A 1 86 ? 7.530 11.011 -5.703 1.00 88.69 86 GLY A N 1
ATOM 675 C CA . GLY A 1 86 ? 6.163 10.615 -6.022 1.00 88.69 86 GLY A CA 1
ATOM 676 C C . GLY A 1 86 ? 5.166 11.659 -5.527 1.00 88.69 86 GLY A C 1
ATOM 677 O O . GLY A 1 86 ? 5.542 12.591 -4.817 1.00 88.69 86 GLY A O 1
ATOM 678 N N . SER A 1 87 ? 3.904 11.522 -5.910 1.00 90.56 87 SER A N 1
ATOM 679 C CA . SER A 1 87 ? 2.841 12.478 -5.575 1.00 90.56 87 SER A CA 1
ATOM 680 C C . SER A 1 87 ? 1.500 11.775 -5.422 1.00 90.56 87 SER A C 1
ATOM 682 O O . SER A 1 87 ? 1.337 10.661 -5.906 1.00 90.56 87 SER A O 1
ATOM 684 N N . PHE A 1 88 ? 0.530 12.440 -4.804 1.00 91.62 88 PHE A N 1
ATOM 685 C CA . PHE A 1 88 ? -0.842 11.947 -4.715 1.00 91.62 88 PHE A CA 1
ATOM 686 C C . PHE A 1 88 ? -1.750 12.701 -5.682 1.00 91.62 88 PHE A C 1
ATOM 688 O O . PHE A 1 88 ? -1.581 13.907 -5.876 1.00 91.62 88 PHE A O 1
ATOM 695 N N . THR A 1 89 ? -2.715 12.000 -6.268 1.00 90.38 89 THR A N 1
ATOM 696 C CA . THR A 1 89 ? -3.802 12.621 -7.031 1.00 90.38 89 THR A CA 1
ATOM 697 C C . THR A 1 89 ? -4.809 13.290 -6.089 1.00 90.38 89 THR A C 1
ATOM 699 O O . THR A 1 89 ? -4.798 13.067 -4.872 1.00 90.38 89 THR A O 1
ATOM 702 N N . SER A 1 90 ? -5.711 14.110 -6.634 1.00 87.06 90 SER A N 1
ATOM 703 C CA . SER A 1 90 ? -6.830 14.697 -5.877 1.00 87.06 90 SER A CA 1
ATOM 704 C C . SER A 1 90 ? -7.743 13.629 -5.266 1.00 87.06 90 SER A C 1
ATOM 706 O O . SER A 1 90 ? -8.256 13.825 -4.166 1.00 87.06 90 SER A O 1
ATOM 708 N N . GLY A 1 91 ? -7.880 12.478 -5.924 1.00 89.12 91 GLY A N 1
ATOM 709 C CA . GLY A 1 91 ? -8.604 11.314 -5.418 1.00 89.12 91 GLY A CA 1
ATOM 710 C C . GLY A 1 91 ? -7.892 10.555 -4.298 1.00 89.12 91 GLY A C 1
ATOM 711 O O . GLY A 1 91 ? -8.531 9.817 -3.553 1.00 89.12 91 GLY A O 1
ATOM 712 N N . GLY A 1 92 ? -6.580 10.763 -4.140 1.00 93.06 92 GLY A N 1
ATOM 713 C CA . GLY A 1 92 ? -5.752 10.141 -3.105 1.00 93.06 92 GLY A CA 1
ATOM 714 C C . GLY A 1 92 ? -4.922 8.937 -3.563 1.00 93.06 92 GLY A C 1
ATOM 715 O O . GLY A 1 92 ? -4.282 8.297 -2.731 1.00 93.06 92 GLY A O 1
ATOM 716 N N . LEU A 1 93 ? -4.877 8.643 -4.866 1.00 93.44 93 LEU A N 1
ATOM 717 C CA . LEU A 1 93 ? -3.987 7.623 -5.424 1.00 93.44 93 LEU A CA 1
ATOM 718 C C . LEU A 1 93 ? -2.537 8.123 -5.395 1.00 93.44 93 LEU A C 1
ATOM 720 O O . LEU A 1 93 ? -2.244 9.224 -5.860 1.00 93.44 93 LEU A O 1
ATOM 724 N N . TYR A 1 94 ? -1.619 7.325 -4.860 1.00 94.62 94 TYR A N 1
ATOM 725 C CA . TYR A 1 94 ? -0.184 7.585 -4.933 1.00 94.62 94 TYR A CA 1
ATOM 726 C C . TYR A 1 94 ? 0.367 7.186 -6.300 1.00 94.62 94 TYR A C 1
ATOM 728 O O . TYR A 1 94 ? 0.101 6.085 -6.773 1.00 94.62 94 TYR A O 1
ATOM 736 N N . LEU A 1 95 ? 1.204 8.052 -6.871 1.00 91.19 95 LEU A N 1
ATOM 737 C CA . LEU A 1 95 ? 1.935 7.853 -8.115 1.00 91.19 95 LEU A CA 1
ATOM 738 C C . LEU A 1 95 ? 3.442 8.038 -7.866 1.00 91.19 95 LEU A C 1
ATOM 740 O O . LEU A 1 95 ? 3.921 9.152 -7.629 1.00 91.19 95 LEU A O 1
ATOM 744 N N . GLY A 1 96 ? 4.198 6.949 -7.933 1.00 88.19 96 GLY A N 1
ATOM 745 C CA . GLY A 1 96 ? 5.648 6.908 -7.781 1.00 88.19 96 GLY A CA 1
ATOM 746 C C . GLY A 1 96 ? 6.377 7.331 -9.052 1.00 88.19 96 GLY A C 1
ATOM 747 O O . GLY A 1 96 ? 6.016 6.939 -10.162 1.00 88.19 96 GLY A O 1
ATOM 748 N N . ASN A 1 97 ? 7.432 8.129 -8.895 1.00 77.06 97 ASN A N 1
ATOM 749 C CA . ASN A 1 97 ? 8.234 8.628 -10.004 1.00 77.06 97 ASN A CA 1
ATOM 750 C C . ASN A 1 97 ? 9.395 7.661 -10.289 1.00 77.06 97 ASN A C 1
ATOM 752 O O . ASN A 1 97 ? 10.485 7.774 -9.723 1.00 77.06 97 ASN A O 1
ATOM 756 N N . GLY A 1 98 ? 9.156 6.670 -11.150 1.00 58.47 98 GLY A N 1
ATOM 757 C CA . GLY A 1 98 ? 10.188 5.747 -11.620 1.00 58.47 98 GLY A CA 1
ATOM 758 C C . GLY A 1 98 ? 11.172 6.455 -12.549 1.00 58.47 98 GLY A C 1
ATOM 759 O O . GLY A 1 98 ? 10.970 6.510 -13.757 1.00 58.47 98 GLY A O 1
ATOM 760 N N . SER A 1 99 ? 12.254 7.011 -12.005 1.00 44.75 99 SER A N 1
ATOM 761 C CA . SER A 1 99 ? 13.324 7.578 -12.831 1.00 44.75 99 SER A CA 1
ATOM 762 C C . SER A 1 99 ? 14.209 6.449 -13.362 1.00 44.75 99 SER A C 1
ATOM 764 O O . SER A 1 99 ? 15.132 6.012 -12.674 1.00 44.75 99 SER A O 1
ATOM 766 N N . THR A 1 100 ? 13.979 5.983 -14.591 1.00 41.81 100 THR A N 1
ATOM 767 C CA . THR A 1 100 ? 15.071 5.378 -15.368 1.00 41.81 100 THR A CA 1
ATOM 768 C C . THR A 1 100 ? 15.259 6.161 -16.667 1.00 41.81 100 THR A C 1
ATOM 770 O O . THR A 1 100 ? 14.291 6.681 -17.209 1.00 41.81 100 THR A O 1
ATOM 773 N N . PRO A 1 101 ? 16.480 6.254 -17.222 1.00 35.06 101 PRO A N 1
ATOM 774 C CA . PRO A 1 101 ? 16.719 6.903 -18.519 1.00 35.06 101 PRO A CA 1
ATOM 775 C C . PRO A 1 101 ? 15.957 6.277 -19.706 1.00 35.06 101 PRO A C 1
ATOM 777 O O . PRO A 1 101 ? 16.082 6.755 -20.827 1.00 35.06 101 PRO A O 1
ATOM 780 N N . LEU A 1 102 ? 15.205 5.193 -19.479 1.00 37.09 102 LEU A N 1
ATOM 781 C CA . LEU A 1 102 ? 14.345 4.527 -20.456 1.00 37.09 102 LEU A CA 1
ATOM 782 C C . LEU A 1 102 ? 12.849 4.863 -20.268 1.00 37.09 102 LEU A C 1
ATOM 784 O O . LEU A 1 102 ? 12.059 4.493 -21.128 1.00 37.09 102 LEU A O 1
ATOM 788 N N . THR A 1 103 ? 12.461 5.573 -19.194 1.00 43.66 103 THR A N 1
ATOM 789 C CA . THR A 1 103 ? 11.055 5.812 -18.801 1.00 43.66 103 THR A CA 1
ATOM 790 C C . THR A 1 103 ? 10.491 7.166 -19.247 1.00 43.66 103 THR A C 1
ATOM 792 O O . THR A 1 103 ? 9.362 7.497 -18.898 1.00 43.66 103 THR A O 1
ATOM 795 N N . TRP A 1 104 ? 11.215 7.964 -20.047 1.00 36.50 104 TRP A N 1
ATOM 796 C CA . TRP A 1 104 ? 10.731 9.284 -20.506 1.00 36.50 104 TRP A CA 1
ATOM 797 C C . TRP A 1 104 ? 9.431 9.233 -21.330 1.00 36.50 104 TRP A C 1
ATOM 799 O O . TRP A 1 104 ? 8.842 10.279 -21.579 1.00 36.50 104 TRP A O 1
ATOM 809 N N . ASN A 1 105 ? 8.986 8.033 -21.715 1.00 39.28 105 ASN A N 1
ATOM 810 C CA . ASN A 1 105 ? 7.724 7.768 -22.401 1.00 39.28 105 ASN A CA 1
ATOM 811 C C . ASN A 1 105 ? 6.873 6.685 -21.699 1.00 39.28 105 ASN A C 1
ATOM 813 O O . ASN A 1 105 ? 5.947 6.153 -22.305 1.00 39.28 105 ASN A O 1
ATOM 817 N N . GLU A 1 106 ? 7.204 6.303 -20.457 1.00 45.41 106 GLU A N 1
ATOM 818 C CA . GLU A 1 106 ? 6.413 5.325 -19.701 1.00 45.41 106 GLU A CA 1
ATOM 819 C C . GLU A 1 106 ? 5.193 6.011 -19.083 1.00 45.41 106 GLU A C 1
ATOM 821 O O . GLU A 1 106 ? 5.303 6.869 -18.207 1.00 45.41 106 GLU A O 1
ATOM 826 N N . SER A 1 107 ? 4.014 5.617 -19.561 1.00 47.34 107 SER A N 1
ATOM 827 C CA . SER A 1 107 ? 2.725 6.127 -19.096 1.00 47.34 107 SER A CA 1
ATOM 828 C C . SER A 1 107 ? 2.324 5.589 -17.719 1.00 47.34 107 SER A C 1
ATOM 830 O O . SER A 1 107 ? 1.491 6.209 -17.068 1.00 47.34 107 SER A O 1
ATOM 832 N N . ASN A 1 108 ? 2.917 4.478 -17.259 1.00 53.41 108 ASN A N 1
ATOM 833 C CA . ASN A 1 108 ? 2.429 3.756 -16.087 1.00 53.41 108 ASN A CA 1
ATOM 834 C C . ASN A 1 108 ? 3.358 3.912 -14.878 1.00 53.41 108 ASN A C 1
ATOM 836 O O . ASN A 1 108 ? 4.504 3.453 -14.875 1.00 53.41 108 ASN A O 1
ATOM 840 N N . LYS A 1 109 ? 2.862 4.612 -13.858 1.00 75.62 109 LYS A N 1
ATOM 841 C CA . LYS A 1 109 ? 3.604 4.923 -12.632 1.00 75.62 109 LYS A CA 1
ATOM 842 C C . LYS A 1 109 ? 3.447 3.788 -11.625 1.00 75.62 109 LYS A C 1
ATOM 844 O O . LYS A 1 109 ? 2.525 2.986 -11.697 1.00 75.62 109 LYS A O 1
ATOM 849 N N . ALA A 1 110 ? 4.360 3.709 -10.659 1.00 87.00 110 ALA A N 1
ATOM 850 C CA . ALA A 1 110 ? 4.158 2.781 -9.556 1.00 87.00 110 ALA A CA 1
ATOM 851 C C . ALA A 1 110 ? 3.062 3.311 -8.635 1.00 87.00 110 ALA A C 1
ATOM 853 O O . ALA A 1 110 ? 3.170 4.426 -8.132 1.00 87.00 110 ALA A O 1
ATOM 854 N N . GLU A 1 111 ? 2.014 2.534 -8.419 1.00 92.31 111 GLU A N 1
ATOM 855 C CA . GLU A 1 111 ? 0.767 3.043 -7.858 1.00 92.31 111 GLU A CA 1
ATOM 856 C C . GLU A 1 111 ? 0.426 2.376 -6.538 1.00 92.31 111 GLU A C 1
ATOM 858 O O . GLU A 1 111 ? 0.557 1.157 -6.369 1.00 92.31 111 GLU A O 1
ATOM 863 N N . ALA A 1 112 ? -0.064 3.183 -5.603 1.00 97.06 112 ALA A N 1
ATOM 864 C CA . ALA A 1 112 ? -0.540 2.682 -4.327 1.00 97.06 112 ALA A CA 1
ATOM 865 C C . ALA A 1 112 ? -1.714 3.493 -3.786 1.00 97.06 112 ALA A C 1
ATOM 867 O O . ALA A 1 112 ? -1.897 4.660 -4.115 1.00 97.06 112 ALA A O 1
ATOM 868 N N . LEU A 1 113 ? -2.482 2.880 -2.897 1.00 97.81 113 LEU A N 1
ATOM 869 C CA . LEU A 1 113 ? -3.530 3.541 -2.134 1.00 97.81 113 LEU A CA 1
ATOM 870 C C . LEU A 1 113 ? -3.331 3.193 -0.667 1.00 97.81 113 LEU A C 1
ATOM 872 O O . LEU A 1 113 ? -3.136 2.027 -0.318 1.00 97.81 113 LEU A O 1
ATOM 876 N N . VAL A 1 114 ? -3.351 4.218 0.178 1.00 98.56 114 VAL A N 1
ATOM 877 C CA . VAL A 1 114 ? -3.179 4.086 1.623 1.00 98.56 114 VAL A CA 1
ATOM 878 C C . VAL A 1 114 ? -4.453 4.562 2.283 1.00 98.56 114 VAL A C 1
ATOM 880 O O . VAL A 1 114 ? -4.891 5.685 2.038 1.00 98.56 114 VAL A O 1
ATOM 883 N N . ALA A 1 115 ? -5.045 3.726 3.124 1.00 98.50 115 ALA A N 1
ATOM 884 C CA . ALA A 1 115 ? -6.224 4.102 3.878 1.00 98.50 115 ALA A CA 1
ATOM 885 C C . ALA A 1 115 ? -6.228 3.461 5.262 1.00 98.50 115 ALA A C 1
ATOM 887 O O . ALA A 1 115 ? -5.739 2.348 5.445 1.00 98.50 115 ALA A O 1
ATOM 888 N N . GLU A 1 116 ? -6.810 4.149 6.234 1.00 98.25 116 GLU A N 1
ATOM 889 C CA . GLU A 1 116 ? -7.063 3.608 7.564 1.00 98.25 116 GLU A CA 1
ATOM 890 C C . GLU A 1 116 ? -8.555 3.390 7.810 1.00 98.25 116 GLU A C 1
ATOM 892 O O . GLU A 1 116 ? -9.408 4.099 7.277 1.00 98.25 116 GLU A O 1
ATOM 897 N N . THR A 1 117 ? -8.877 2.401 8.635 1.00 98.31 117 THR A N 1
ATOM 898 C CA . THR A 1 117 ? -10.245 2.115 9.072 1.00 98.31 117 THR A CA 1
ATOM 899 C C . THR A 1 117 ? -10.242 1.426 10.439 1.00 98.31 117 THR A C 1
ATOM 901 O O . THR A 1 117 ? -9.186 1.158 11.014 1.00 98.31 117 THR A O 1
ATOM 904 N N . TRP A 1 118 ? -11.422 1.122 10.973 1.00 97.94 118 TRP A N 1
ATOM 905 C CA . TRP A 1 118 ? -11.590 0.362 12.210 1.00 97.94 118 TRP A CA 1
ATOM 906 C C . TRP A 1 118 ? -12.092 -1.043 11.899 1.00 97.94 118 TRP A C 1
ATOM 908 O O . TRP A 1 118 ? -13.181 -1.213 11.357 1.00 97.94 118 TRP A O 1
ATOM 918 N N . ILE A 1 119 ? -11.331 -2.064 12.290 1.00 97.19 119 ILE A N 1
ATOM 919 C CA . ILE A 1 119 ? -11.724 -3.466 12.125 1.00 97.19 119 ILE A CA 1
ATOM 920 C C . ILE A 1 119 ? -11.778 -4.103 13.504 1.00 97.19 119 ILE A C 1
ATOM 922 O O . ILE A 1 119 ? -10.785 -4.114 14.224 1.00 97.19 119 ILE A O 1
ATOM 926 N N . ASN A 1 120 ? -12.952 -4.603 13.894 1.00 95.12 120 ASN A N 1
ATOM 927 C CA . ASN A 1 120 ? -13.181 -5.212 15.211 1.00 95.12 120 ASN A CA 1
ATOM 928 C C . ASN A 1 120 ? -12.729 -4.323 16.390 1.00 95.12 120 ASN A C 1
ATOM 930 O O . ASN A 1 120 ? -12.244 -4.818 17.402 1.00 95.12 120 ASN A O 1
ATOM 934 N N . GLY A 1 121 ? -12.887 -3.001 16.254 1.00 96.06 121 GLY A N 1
ATOM 935 C CA . GLY A 1 121 ? -12.482 -2.026 17.271 1.00 96.06 121 GLY A CA 1
ATOM 936 C C . GLY A 1 121 ? -10.987 -1.689 17.288 1.00 96.06 121 GLY A C 1
ATOM 937 O O . GLY A 1 121 ? -10.568 -0.904 18.130 1.00 96.06 121 GLY A O 1
ATOM 938 N N . GLU A 1 122 ? -10.193 -2.222 16.357 1.00 97.25 122 GLU A N 1
ATOM 939 C CA . GLU A 1 122 ? -8.768 -1.918 16.216 1.00 97.25 122 GLU A CA 1
ATOM 940 C C . GLU A 1 122 ? -8.520 -1.056 14.973 1.00 97.25 122 GLU A C 1
ATOM 942 O O . GLU A 1 122 ? -8.948 -1.388 13.859 1.00 97.25 122 GLU A O 1
ATOM 947 N N . LYS A 1 123 ? -7.800 0.054 15.152 1.00 98.06 123 LYS A N 1
ATOM 948 C CA . LYS A 1 123 ? -7.441 0.941 14.047 1.00 98.06 123 LYS A CA 1
ATOM 949 C C . LYS A 1 123 ? -6.412 0.245 13.157 1.00 98.06 123 LYS A C 1
ATOM 951 O O . LYS A 1 123 ? -5.349 -0.169 13.622 1.00 98.06 123 LYS A O 1
ATOM 956 N N . THR A 1 124 ? -6.756 0.076 11.890 1.00 98.69 124 THR A N 1
ATOM 957 C CA . THR A 1 124 ? -6.000 -0.717 10.923 1.00 98.69 124 THR A CA 1
ATOM 958 C C . THR A 1 124 ? -5.624 0.154 9.739 1.00 98.69 124 THR A C 1
ATOM 960 O O . THR A 1 124 ? -6.493 0.767 9.123 1.00 98.69 124 THR A O 1
ATOM 963 N N . LEU A 1 125 ? -4.333 0.190 9.424 1.00 98.69 125 LEU A N 1
ATOM 964 C CA . LEU A 1 125 ? -3.790 0.850 8.246 1.00 98.69 125 LEU A CA 1
ATOM 965 C C . LEU A 1 125 ? -3.642 -0.172 7.122 1.00 98.69 125 LEU A C 1
ATOM 967 O O . LEU A 1 125 ? -3.098 -1.252 7.336 1.00 98.69 125 LEU A O 1
ATOM 971 N N . VAL A 1 126 ? -4.100 0.161 5.924 1.00 98.75 126 VAL A N 1
ATOM 972 C CA . VAL A 1 126 ? -4.019 -0.707 4.752 1.00 98.75 126 VAL A CA 1
ATOM 973 C C . VAL A 1 126 ? -3.289 0.028 3.637 1.00 98.75 126 VAL A C 1
ATOM 975 O O . VAL A 1 126 ? -3.684 1.120 3.233 1.00 98.75 126 VAL A O 1
ATOM 978 N N . LEU A 1 127 ? -2.221 -0.587 3.139 1.00 98.81 127 LEU A N 1
ATOM 979 C CA . LEU A 1 127 ? -1.481 -0.171 1.955 1.00 98.81 127 LEU A CA 1
ATOM 980 C C . LEU A 1 127 ? -1.774 -1.178 0.845 1.00 98.81 127 LEU A C 1
ATOM 982 O O . LEU A 1 127 ? -1.482 -2.362 0.996 1.00 98.81 127 LEU A O 1
ATOM 986 N N . SER A 1 128 ? -2.322 -0.717 -0.274 1.00 98.50 128 SER A N 1
ATOM 987 C CA . SER A 1 128 ? -2.510 -1.551 -1.458 1.00 98.50 128 SER A CA 1
ATOM 988 C C . SER A 1 128 ? -1.638 -1.079 -2.608 1.00 98.50 128 SER A C 1
ATOM 990 O O . SER A 1 128 ? -1.645 0.106 -2.926 1.00 98.50 128 SER A O 1
ATOM 992 N N . PHE A 1 129 ? -0.960 -2.007 -3.278 1.00 97.19 129 PHE A N 1
ATOM 993 C CA . PHE A 1 129 ? -0.283 -1.773 -4.553 1.00 97.19 129 PHE A CA 1
ATOM 994 C C . PHE A 1 129 ? -1.241 -2.054 -5.712 1.00 97.19 129 PHE A C 1
ATOM 996 O O . PHE A 1 129 ? -1.942 -3.075 -5.703 1.00 97.19 129 PHE A O 1
ATOM 1003 N N . ARG A 1 130 ? -1.286 -1.163 -6.707 1.00 92.69 130 ARG A N 1
ATOM 1004 C CA . ARG A 1 130 ? -2.095 -1.382 -7.914 1.00 92.69 130 ARG A CA 1
ATOM 1005 C C . ARG A 1 130 ? -1.354 -2.339 -8.847 1.00 92.69 130 ARG A C 1
ATOM 1007 O O . ARG A 1 130 ? -0.127 -2.381 -8.867 1.00 92.69 130 ARG A O 1
ATOM 1014 N N . GLY A 1 131 ? -2.103 -3.162 -9.574 1.00 86.19 131 GLY A N 1
ATOM 1015 C CA . GLY A 1 131 ? -1.549 -3.943 -10.678 1.00 86.19 131 GLY A CA 1
ATOM 1016 C C . GLY A 1 131 ? -1.729 -3.225 -12.012 1.00 86.19 131 GLY A C 1
ATOM 1017 O O . GLY A 1 131 ? -2.450 -2.238 -12.087 1.00 86.19 131 GLY A O 1
ATOM 1018 N N . SER A 1 132 ? -1.119 -3.734 -13.080 1.00 74.88 132 SER A N 1
ATOM 1019 C CA . SER A 1 132 ? -1.384 -3.218 -14.423 1.00 74.88 132 SER A CA 1
ATOM 1020 C C . SER A 1 132 ? -2.805 -3.577 -14.868 1.00 74.88 132 SER A C 1
ATOM 1022 O O . SER A 1 132 ? -3.272 -4.700 -14.649 1.00 74.88 132 SER A O 1
ATOM 1024 N N . ASP A 1 133 ? -3.504 -2.630 -15.492 1.00 62.25 133 ASP A N 1
ATOM 1025 C CA . ASP A 1 133 ? -4.748 -2.898 -16.207 1.00 62.25 133 ASP A CA 1
ATOM 1026 C C . ASP A 1 133 ? -4.467 -3.343 -17.661 1.00 62.25 133 ASP A C 1
ATOM 1028 O O . ASP A 1 133 ? -3.347 -3.308 -18.177 1.00 62.25 133 ASP A O 1
ATOM 1032 N N . GLY A 1 134 ? -5.477 -3.940 -18.298 1.00 43.47 134 GLY A N 1
ATOM 1033 C CA . GLY A 1 134 ? -5.305 -4.790 -19.484 1.00 43.47 134 GLY A CA 1
ATOM 1034 C C . GLY A 1 134 ? -4.873 -4.086 -20.779 1.00 43.47 134 GLY A C 1
ATOM 1035 O O . GLY A 1 134 ? -4.406 -4.770 -21.688 1.00 43.47 134 GLY A O 1
ATOM 1036 N N . GLY A 1 135 ? -4.998 -2.757 -20.886 1.00 44.22 135 GLY A N 1
ATOM 1037 C CA . GLY A 1 135 ? -4.458 -1.995 -22.029 1.00 44.22 135 GLY A CA 1
ATOM 1038 C C . GLY A 1 135 ? -2.938 -1.815 -21.955 1.00 44.22 135 GLY A C 1
ATOM 1039 O O . GLY A 1 135 ? -2.241 -1.732 -22.966 1.00 44.22 135 GLY A O 1
ATOM 1040 N N . ASP A 1 136 ? -2.444 -1.864 -20.730 1.00 47.47 136 ASP A N 1
ATOM 1041 C CA . ASP A 1 136 ? -1.111 -1.503 -20.308 1.00 47.47 136 ASP A CA 1
ATOM 1042 C C . ASP A 1 136 ? -0.195 -2.735 -20.284 1.00 47.47 136 ASP A C 1
ATOM 1044 O O . ASP A 1 136 ? 0.902 -2.730 -20.847 1.00 47.47 136 ASP A O 1
ATOM 1048 N N . ALA A 1 137 ? -0.691 -3.867 -19.780 1.00 45.06 137 ALA A N 1
ATOM 1049 C CA . ALA A 1 137 ? 0.075 -5.110 -19.671 1.00 45.06 137 ALA A CA 1
ATOM 1050 C C . ALA A 1 137 ? 0.645 -5.650 -21.006 1.00 45.06 137 ALA A C 1
ATOM 1052 O O . ALA A 1 137 ? 1.704 -6.280 -21.004 1.00 45.06 137 ALA A O 1
ATOM 1053 N N . PHE A 1 138 ? -0.019 -5.410 -22.147 1.00 37.97 138 PHE A N 1
ATOM 1054 C CA . PHE A 1 138 ? 0.415 -5.926 -23.459 1.00 37.97 138 PHE A CA 1
ATOM 1055 C C . PHE A 1 138 ? 1.623 -5.166 -24.038 1.00 37.97 138 PHE A C 1
ATOM 1057 O O . PHE A 1 138 ? 2.442 -5.754 -24.746 1.00 37.97 138 PHE A O 1
ATOM 1064 N N . TRP A 1 139 ? 1.775 -3.882 -23.698 1.00 40.47 139 TRP A N 1
ATOM 1065 C CA . TRP A 1 139 ? 2.920 -3.053 -24.100 1.00 40.47 139 TRP A CA 1
ATOM 1066 C C . TRP A 1 139 ? 3.999 -2.957 -23.004 1.00 40.47 139 TRP A C 1
ATOM 1068 O O . TRP A 1 139 ? 5.148 -2.624 -23.292 1.00 40.47 139 TRP A O 1
ATOM 1078 N N . GLN A 1 140 ? 3.673 -3.331 -21.762 1.00 51.97 140 GLN A N 1
ATOM 1079 C CA . GLN A 1 140 ? 4.516 -3.192 -20.566 1.00 51.97 140 GLN A CA 1
ATOM 1080 C C . GLN A 1 140 ? 5.396 -4.406 -20.256 1.00 51.97 140 GLN A C 1
ATOM 1082 O O . GLN A 1 140 ? 5.587 -4.777 -19.097 1.00 51.97 140 GLN A O 1
ATOM 1087 N N . ALA A 1 141 ? 6.049 -4.985 -21.266 1.00 47.69 141 ALA A N 1
ATOM 1088 C CA . ALA A 1 141 ? 7.051 -6.046 -21.074 1.00 47.69 141 ALA A CA 1
ATOM 1089 C C . ALA A 1 141 ? 8.177 -5.686 -20.063 1.00 47.69 141 ALA A C 1
ATOM 1091 O O . ALA A 1 141 ? 8.973 -6.546 -19.676 1.00 47.69 141 ALA A O 1
ATOM 1092 N N . GLN A 1 142 ? 8.256 -4.424 -19.624 1.00 49.94 142 GLN A N 1
ATOM 1093 C CA . GLN A 1 142 ? 9.133 -3.942 -18.566 1.00 49.94 142 GLN A CA 1
ATOM 1094 C C . GLN A 1 142 ? 8.736 -4.445 -17.168 1.00 49.94 142 GLN A C 1
ATOM 1096 O O . GLN A 1 142 ? 9.599 -5.008 -16.498 1.00 49.94 142 GLN A O 1
ATOM 1101 N N . THR A 1 143 ? 7.477 -4.344 -16.725 1.00 56.66 143 THR A N 1
ATOM 1102 C CA . THR A 1 143 ? 7.077 -4.741 -15.350 1.00 56.66 143 THR A CA 1
ATOM 1103 C C . THR A 1 143 ? 7.027 -6.257 -15.134 1.00 56.66 143 THR A C 1
ATOM 1105 O O . THR A 1 143 ? 7.107 -6.714 -13.996 1.00 56.66 143 THR A O 1
ATOM 1108 N N . PHE A 1 144 ? 7.000 -7.043 -16.215 1.00 63.31 144 PHE A N 1
ATOM 1109 C CA . PHE A 1 144 ? 7.078 -8.511 -16.183 1.00 63.31 144 PHE A CA 1
ATOM 1110 C C . PHE A 1 144 ? 8.507 -9.073 -16.239 1.00 63.31 144 PHE A C 1
ATOM 1112 O O . PHE A 1 144 ? 8.689 -10.291 -16.258 1.00 63.31 144 PHE A O 1
ATOM 1119 N N . ASN A 1 145 ? 9.531 -8.215 -16.276 1.00 73.38 145 ASN A N 1
ATOM 1120 C CA . ASN A 1 145 ? 10.926 -8.634 -16.172 1.00 73.38 145 ASN A CA 1
ATOM 1121 C C . ASN A 1 145 ? 11.567 -8.143 -14.867 1.00 73.38 145 ASN A C 1
ATOM 1123 O O . ASN A 1 145 ? 11.051 -7.252 -14.194 1.00 73.38 145 ASN A O 1
ATOM 1127 N N . ASP A 1 146 ? 12.716 -8.727 -14.516 1.00 76.88 146 ASP A N 1
ATOM 1128 C CA . ASP A 1 146 ? 13.393 -8.467 -13.240 1.00 76.88 146 ASP A CA 1
ATOM 1129 C C . ASP A 1 146 ? 13.650 -6.965 -12.997 1.00 76.88 146 ASP A C 1
ATOM 1131 O O . ASP A 1 146 ? 13.487 -6.475 -11.880 1.00 76.88 146 ASP A O 1
ATOM 1135 N N . LYS A 1 147 ? 14.010 -6.214 -14.048 1.00 79.31 147 LYS A N 1
ATOM 1136 C CA . LYS A 1 147 ? 14.362 -4.792 -13.943 1.00 79.31 147 LYS A CA 1
ATOM 1137 C C . LYS A 1 147 ? 13.150 -3.903 -13.736 1.00 79.31 147 LYS A C 1
ATOM 1139 O O . LYS A 1 147 ? 13.221 -3.004 -12.900 1.00 79.31 147 LYS A O 1
ATOM 1144 N N . GLY A 1 148 ? 12.067 -4.113 -14.483 1.00 80.00 148 GLY A N 1
ATOM 1145 C CA . GLY A 1 148 ? 10.884 -3.272 -14.313 1.00 80.00 148 GLY A CA 1
ATOM 1146 C C . GLY A 1 148 ? 10.123 -3.605 -13.038 1.00 80.00 148 GLY A C 1
ATOM 1147 O O . GLY A 1 148 ? 9.698 -2.677 -12.365 1.00 80.00 148 GLY A O 1
ATOM 1148 N N . ALA A 1 149 ? 10.064 -4.872 -12.610 1.00 81.56 149 ALA A N 1
ATOM 1149 C CA . ALA A 1 149 ? 9.539 -5.211 -11.284 1.00 81.56 149 ALA A CA 1
ATOM 1150 C C . ALA A 1 149 ? 10.356 -4.542 -10.161 1.00 81.56 149 ALA A C 1
ATOM 1152 O O . ALA A 1 149 ? 9.787 -3.970 -9.231 1.00 81.56 149 ALA A O 1
ATOM 1153 N N . ALA A 1 150 ? 11.691 -4.536 -10.271 1.00 84.12 150 ALA A N 1
ATOM 1154 C CA . ALA A 1 150 ? 12.545 -3.821 -9.326 1.00 84.12 150 ALA A CA 1
ATOM 1155 C C . ALA A 1 150 ? 12.324 -2.303 -9.381 1.00 84.12 150 ALA A C 1
ATOM 1157 O O . ALA A 1 150 ? 12.239 -1.662 -8.340 1.00 84.12 150 ALA A O 1
ATOM 1158 N N . ALA A 1 151 ? 12.236 -1.706 -10.572 1.00 84.12 151 ALA A N 1
ATOM 1159 C CA . ALA A 1 151 ? 11.980 -0.275 -10.733 1.00 84.12 151 ALA A CA 1
ATOM 1160 C C . ALA A 1 151 ? 10.615 0.133 -10.156 1.00 84.12 151 ALA A C 1
ATOM 1162 O O . ALA A 1 151 ? 10.545 1.123 -9.428 1.00 84.12 151 ALA A O 1
ATOM 1163 N N . TYR A 1 152 ? 9.573 -0.665 -10.403 1.00 87.62 152 TYR A N 1
ATOM 1164 C CA . TYR A 1 152 ? 8.235 -0.466 -9.851 1.00 87.62 152 TYR A CA 1
ATOM 1165 C C . TYR A 1 152 ? 8.280 -0.492 -8.320 1.00 87.62 152 TYR A C 1
ATOM 1167 O O . TYR A 1 152 ? 7.871 0.466 -7.668 1.00 87.62 152 TYR A O 1
ATOM 1175 N N . TYR A 1 153 ? 8.890 -1.526 -7.732 1.00 90.12 153 TYR A N 1
ATOM 1176 C CA . TYR A 1 153 ? 9.021 -1.625 -6.279 1.00 90.12 153 TYR A CA 1
ATOM 1177 C C . TYR A 1 153 ? 9.852 -0.483 -5.671 1.00 90.12 153 TYR A C 1
ATOM 1179 O O . TYR A 1 153 ? 9.507 0.040 -4.612 1.00 90.12 153 TYR A O 1
ATOM 1187 N N . ARG A 1 154 ? 10.925 -0.038 -6.346 1.00 89.25 154 ARG A N 1
ATOM 1188 C CA . ARG A 1 154 ? 11.712 1.137 -5.927 1.00 89.25 154 ARG A CA 1
ATOM 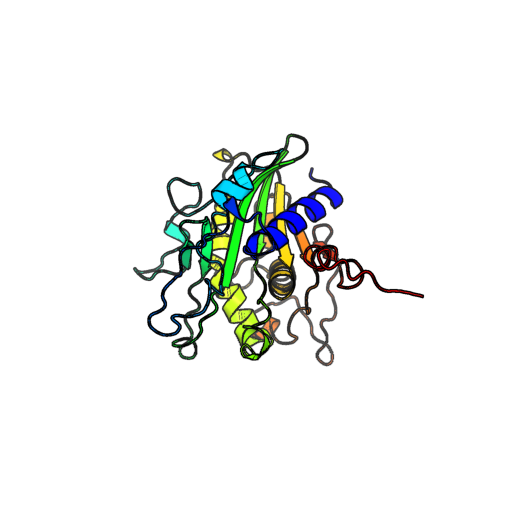1189 C C . ARG A 1 154 ? 10.875 2.414 -5.934 1.00 89.25 154 ARG A C 1
ATOM 1191 O O . ARG A 1 154 ? 10.986 3.209 -5.006 1.00 89.25 154 ARG A O 1
ATOM 1198 N N . ALA A 1 155 ? 10.023 2.597 -6.937 1.00 89.88 155 ALA A N 1
ATOM 1199 C CA . ALA A 1 155 ? 9.132 3.748 -7.020 1.00 89.88 155 ALA A CA 1
ATOM 1200 C C . ALA A 1 155 ? 8.011 3.722 -5.959 1.00 89.88 155 ALA A C 1
ATOM 1202 O O . ALA A 1 155 ? 7.482 4.777 -5.629 1.00 89.88 155 ALA A O 1
ATOM 1203 N N . LEU A 1 156 ? 7.706 2.565 -5.356 1.00 94.00 156 LEU A N 1
ATOM 1204 C CA . LEU A 1 156 ? 6.814 2.449 -4.190 1.00 94.00 156 LEU A CA 1
ATOM 1205 C C . LEU A 1 156 ? 7.499 2.774 -2.851 1.00 94.00 156 LEU A C 1
ATOM 1207 O O . LEU A 1 156 ? 6.825 2.969 -1.840 1.00 94.00 156 LEU A O 1
ATOM 1211 N N . GLN A 1 157 ? 8.831 2.850 -2.798 1.00 93.94 157 GLN A N 1
ATOM 1212 C CA . GLN A 1 157 ? 9.551 3.041 -1.533 1.00 93.94 157 GLN A CA 1
ATOM 1213 C C . GLN A 1 157 ? 9.173 4.309 -0.757 1.00 93.94 157 GLN A C 1
ATOM 1215 O O . GLN A 1 157 ? 9.065 4.210 0.467 1.00 93.94 157 GLN A O 1
ATOM 1220 N N . PRO A 1 158 ? 8.934 5.478 -1.387 1.00 94.88 158 PRO A N 1
ATOM 1221 C CA . PRO A 1 158 ? 8.478 6.664 -0.664 1.00 94.88 158 PRO A CA 1
ATOM 1222 C C . PRO A 1 158 ? 7.202 6.410 0.145 1.00 94.88 158 PRO A C 1
ATOM 1224 O O . PRO A 1 158 ? 7.160 6.716 1.335 1.00 94.88 158 PRO A O 1
ATOM 1227 N N . VAL A 1 159 ? 6.184 5.790 -0.468 1.00 97.31 159 VAL A N 1
ATOM 1228 C CA . VAL A 1 159 ? 4.918 5.515 0.222 1.00 97.31 159 VAL A CA 1
ATOM 1229 C C . VAL A 1 159 ? 5.063 4.399 1.257 1.00 97.31 159 VAL A C 1
ATOM 1231 O O . VAL A 1 159 ? 4.529 4.533 2.352 1.00 97.31 159 VAL A O 1
ATOM 1234 N N . ILE A 1 160 ? 5.855 3.353 0.988 1.00 97.56 160 ILE A N 1
ATOM 1235 C CA . ILE A 1 160 ? 6.110 2.279 1.965 1.00 97.56 160 ILE A CA 1
ATOM 1236 C C . ILE A 1 160 ? 6.776 2.846 3.232 1.00 97.56 160 ILE A C 1
ATOM 1238 O O . ILE A 1 160 ? 6.360 2.528 4.347 1.00 97.56 160 ILE A O 1
ATOM 1242 N N . LYS A 1 161 ? 7.771 3.730 3.079 1.00 96.06 161 LYS A N 1
ATOM 1243 C CA . LYS A 1 161 ? 8.457 4.389 4.205 1.00 96.06 161 LYS A CA 1
ATOM 1244 C C . LYS A 1 161 ? 7.544 5.331 4.975 1.00 96.06 161 LYS A C 1
ATOM 1246 O O . LYS A 1 161 ? 7.565 5.314 6.204 1.00 96.06 161 LYS A O 1
ATOM 1251 N N . ALA A 1 162 ? 6.717 6.099 4.270 1.00 97.88 162 ALA A N 1
ATOM 1252 C CA . ALA A 1 162 ? 5.735 6.968 4.904 1.00 97.88 162 ALA A CA 1
ATOM 1253 C C . ALA A 1 162 ? 4.705 6.169 5.721 1.00 97.88 162 ALA A C 1
ATOM 1255 O O . ALA A 1 162 ? 4.391 6.553 6.843 1.00 97.88 162 ALA A O 1
ATOM 1256 N N . VAL A 1 163 ? 4.230 5.033 5.198 1.00 98.44 163 VAL A N 1
ATOM 1257 C CA . VAL A 1 163 ? 3.305 4.121 5.895 1.00 98.44 163 VAL A CA 1
ATOM 1258 C C . VAL A 1 163 ? 3.953 3.519 7.142 1.00 98.44 163 VAL A C 1
ATOM 1260 O O . VAL A 1 163 ? 3.318 3.501 8.195 1.00 98.44 163 VAL A O 1
ATOM 1263 N N . LEU A 1 164 ? 5.213 3.073 7.057 1.00 97.88 164 LEU A N 1
ATOM 1264 C CA . LEU A 1 164 ? 5.958 2.579 8.221 1.00 97.88 164 LEU A CA 1
ATOM 1265 C C . LEU A 1 164 ? 6.055 3.651 9.311 1.00 97.88 164 LEU A C 1
ATOM 1267 O O . LEU A 1 164 ? 5.716 3.386 10.462 1.00 97.88 164 LEU A O 1
ATOM 1271 N N . ALA A 1 165 ? 6.489 4.860 8.947 1.00 97.88 165 ALA A N 1
ATOM 1272 C CA . ALA A 1 165 ? 6.626 5.967 9.888 1.00 97.88 165 ALA A CA 1
ATOM 1273 C C . ALA A 1 165 ? 5.278 6.352 10.517 1.00 97.88 165 ALA A C 1
ATOM 1275 O O . ALA A 1 165 ? 5.197 6.526 11.730 1.00 97.88 165 ALA A O 1
ATOM 1276 N N . TYR A 1 166 ? 4.216 6.415 9.710 1.00 98.44 166 TYR A N 1
ATOM 1277 C CA . TYR A 1 166 ? 2.866 6.719 10.178 1.00 98.44 166 TYR A CA 1
ATOM 1278 C C . TYR A 1 166 ? 2.346 5.669 11.166 1.00 98.44 166 TYR A C 1
ATOM 1280 O O . TYR A 1 166 ? 1.828 6.021 12.223 1.00 98.44 166 TYR A O 1
ATOM 1288 N N . ALA A 1 167 ? 2.509 4.381 10.853 1.00 98.19 167 ALA A N 1
ATOM 1289 C CA . ALA A 1 167 ? 2.056 3.294 11.716 1.00 98.19 167 ALA A CA 1
ATOM 1290 C C . ALA A 1 167 ? 2.876 3.171 13.009 1.00 98.19 167 ALA A C 1
ATOM 1292 O O . ALA A 1 167 ? 2.325 2.804 14.044 1.00 98.19 167 ALA A O 1
ATOM 1293 N N . ALA A 1 168 ? 4.178 3.469 12.955 1.00 97.88 168 ALA A N 1
ATOM 1294 C CA . ALA A 1 168 ? 5.073 3.410 14.109 1.00 97.88 168 ALA A CA 1
ATOM 1295 C C . ALA A 1 168 ? 4.907 4.597 15.074 1.00 97.88 168 ALA A C 1
ATOM 1297 O O . ALA A 1 168 ? 5.340 4.516 16.226 1.00 97.88 168 ALA A O 1
ATOM 1298 N N . ASP A 1 169 ? 4.284 5.694 14.637 1.00 97.56 169 ASP A N 1
ATOM 1299 C CA . ASP A 1 169 ? 3.959 6.813 15.515 1.00 97.56 169 ASP A CA 1
ATOM 1300 C C . ASP A 1 169 ? 2.750 6.477 16.404 1.00 97.56 169 ASP A C 1
ATOM 1302 O O . ASP A 1 169 ? 1.604 6.377 15.954 1.00 97.56 169 ASP A O 1
ATOM 1306 N N . GLY A 1 170 ? 3.005 6.350 17.710 1.00 96.75 170 GLY A N 1
ATOM 1307 C CA . GLY A 1 170 ? 1.983 6.062 18.715 1.00 96.75 170 GLY A CA 1
ATOM 1308 C C . GLY A 1 170 ? 0.846 7.090 18.774 1.00 96.75 170 GLY A C 1
ATOM 1309 O O . GLY A 1 170 ? -0.243 6.749 19.239 1.00 96.75 170 GLY A O 1
ATOM 1310 N N . ALA A 1 171 ? 1.045 8.315 18.269 1.00 96.50 171 ALA A N 1
ATOM 1311 C CA . ALA A 1 171 ? -0.017 9.315 18.163 1.00 96.50 171 ALA A CA 1
ATOM 1312 C C . ALA A 1 171 ? -1.133 8.894 17.188 1.00 96.50 171 ALA A C 1
ATOM 1314 O O . ALA A 1 171 ? -2.295 9.252 17.398 1.00 96.50 171 ALA A O 1
ATOM 1315 N N . ASN A 1 172 ? -0.807 8.088 16.170 1.00 97.25 172 ASN A N 1
ATOM 1316 C CA . ASN A 1 172 ? -1.757 7.640 15.148 1.00 97.25 172 ASN A CA 1
ATOM 1317 C C . ASN A 1 172 ? -2.581 6.417 15.574 1.00 97.25 172 ASN A C 1
ATOM 1319 O O . ASN A 1 172 ? -3.593 6.119 14.933 1.00 97.25 172 ASN A O 1
ATOM 1323 N N . GLN A 1 173 ? -2.186 5.746 16.666 1.00 97.00 173 GLN A N 1
ATOM 1324 C CA . GLN A 1 173 ? -2.895 4.620 17.295 1.00 97.00 173 GLN A CA 1
ATOM 1325 C C . GLN A 1 173 ? -3.146 3.429 16.354 1.00 97.00 173 GLN A C 1
ATOM 1327 O O . GLN A 1 173 ? -4.124 2.696 16.514 1.00 97.00 173 GLN A O 1
ATOM 1332 N N . ILE A 1 174 ? -2.271 3.220 15.366 1.00 98.12 174 ILE A N 1
ATOM 1333 C CA . ILE A 1 174 ? -2.370 2.084 14.448 1.00 98.12 174 ILE A CA 1
ATOM 1334 C C . ILE A 1 174 ? -2.055 0.791 15.201 1.00 98.12 174 ILE A C 1
ATOM 1336 O O . ILE A 1 174 ? -0.973 0.613 15.749 1.00 98.12 174 ILE A O 1
ATOM 1340 N N . SER A 1 175 ? -3.030 -0.115 15.234 1.00 98.19 175 SER A N 1
ATOM 1341 C CA . SER A 1 175 ? -2.921 -1.419 15.899 1.00 98.19 175 SER A CA 1
ATOM 1342 C C . SER A 1 175 ? -2.494 -2.522 14.934 1.00 98.19 175 SER A C 1
ATOM 1344 O O . SER A 1 175 ? -1.812 -3.462 15.334 1.00 98.19 175 SER A O 1
ATOM 1346 N N . ASN A 1 176 ? -2.903 -2.418 13.666 1.00 98.38 176 ASN A N 1
ATOM 1347 C CA . ASN A 1 176 ? -2.622 -3.410 12.632 1.00 98.38 176 ASN A CA 1
ATOM 1348 C C . ASN A 1 176 ? -2.223 -2.721 11.325 1.00 98.38 176 ASN A C 1
ATOM 1350 O O . ASN A 1 176 ? -2.761 -1.664 10.988 1.00 98.38 176 ASN A O 1
ATOM 1354 N N . VAL A 1 177 ? -1.338 -3.360 10.565 1.00 98.62 177 VAL A N 1
ATOM 1355 C CA . VAL A 1 177 ? -0.992 -2.967 9.199 1.00 98.62 177 VAL A CA 1
ATOM 1356 C C . VAL A 1 177 ? -1.302 -4.123 8.260 1.00 98.62 177 VAL A C 1
ATOM 1358 O O . VAL A 1 177 ? -0.884 -5.252 8.503 1.00 98.62 177 VAL A O 1
ATOM 1361 N N . VAL A 1 178 ? -2.003 -3.837 7.168 1.00 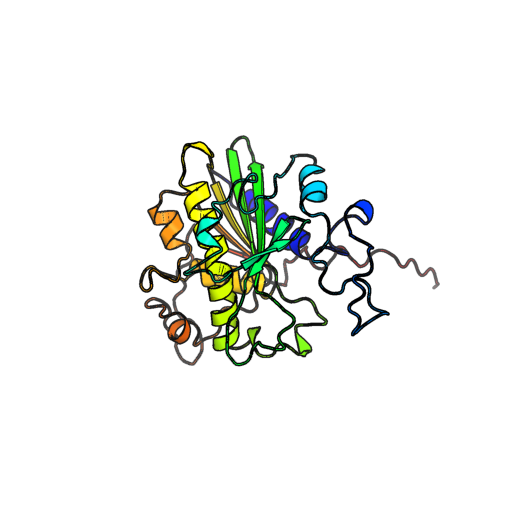98.69 178 VAL A N 1
ATOM 1362 C CA . VAL A 1 178 ? -2.223 -4.775 6.066 1.00 98.69 178 VAL A CA 1
ATOM 1363 C C . VAL A 1 178 ? -1.538 -4.230 4.821 1.00 98.69 178 VAL A C 1
ATOM 1365 O O . VAL A 1 178 ? -1.802 -3.101 4.416 1.00 98.69 178 VAL A O 1
ATOM 1368 N N . VAL A 1 179 ? -0.679 -5.026 4.193 1.00 98.56 179 VAL A N 1
ATOM 1369 C CA . VAL A 1 179 ? -0.100 -4.709 2.881 1.00 98.56 179 VAL A CA 1
ATOM 1370 C C . VAL A 1 179 ? -0.658 -5.681 1.858 1.00 98.56 179 VAL A C 1
ATOM 1372 O O . VAL A 1 179 ? -0.563 -6.891 2.041 1.00 98.56 179 VAL A O 1
ATOM 1375 N N . ALA A 1 180 ? -1.259 -5.175 0.789 1.00 98.19 180 ALA A N 1
ATOM 1376 C CA . ALA A 1 180 ? -1.946 -6.005 -0.186 1.00 98.19 180 ALA A CA 1
ATOM 1377 C C . ALA A 1 180 ? -1.694 -5.572 -1.629 1.00 98.19 180 ALA A C 1
ATOM 1379 O O . ALA A 1 180 ? -1.162 -4.499 -1.904 1.00 98.19 180 ALA A O 1
ATOM 1380 N N . GLY A 1 181 ? -2.111 -6.413 -2.567 1.00 96.12 181 GLY A N 1
ATOM 1381 C CA . GLY A 1 181 ? -2.199 -6.041 -3.971 1.00 96.12 181 GLY A CA 1
ATOM 1382 C C . GLY A 1 181 ? -2.745 -7.176 -4.828 1.00 96.12 181 GLY A C 1
ATOM 1383 O O . GLY A 1 181 ? -2.746 -8.334 -4.409 1.00 96.12 181 GLY A O 1
ATOM 1384 N N . HIS A 1 182 ? -3.213 -6.827 -6.027 1.00 92.81 182 HIS A N 1
ATOM 1385 C CA . HIS A 1 182 ? -3.772 -7.758 -7.011 1.00 92.81 182 HIS A CA 1
ATOM 1386 C C . HIS A 1 182 ? -2.963 -7.758 -8.315 1.00 92.81 182 HIS A C 1
ATOM 1388 O O . HIS A 1 182 ? -2.502 -6.695 -8.736 1.00 92.81 182 HIS A O 1
ATOM 1394 N N . SER A 1 183 ? -2.821 -8.913 -8.980 1.00 90.31 183 SER A N 1
ATOM 1395 C CA . SER A 1 183 ? -2.060 -9.055 -10.236 1.00 90.31 183 SER A CA 1
ATOM 1396 C C . SER A 1 183 ? -0.595 -8.623 -10.039 1.00 90.31 183 SER A C 1
ATOM 1398 O O . SER A 1 183 ? 0.065 -9.119 -9.123 1.00 90.31 183 SER A O 1
ATOM 1400 N N . LEU A 1 184 ? -0.082 -7.657 -10.810 1.00 88.19 184 LEU A N 1
ATOM 1401 C CA . LEU A 1 184 ? 1.235 -7.049 -10.577 1.00 88.19 184 LEU A CA 1
ATOM 1402 C C . LEU A 1 184 ? 1.357 -6.436 -9.165 1.00 88.19 184 LEU A C 1
ATOM 1404 O O . LEU A 1 184 ? 2.413 -6.539 -8.546 1.00 88.19 184 LEU A O 1
ATOM 1408 N N . GLY A 1 185 ? 0.278 -5.881 -8.606 1.00 92.62 185 GLY A N 1
ATOM 1409 C CA . GLY A 1 185 ? 0.257 -5.418 -7.216 1.00 92.62 185 GLY A CA 1
ATOM 1410 C C . GLY A 1 185 ? 0.417 -6.571 -6.219 1.00 92.62 185 GLY A C 1
ATOM 1411 O O . GLY A 1 185 ? 1.064 -6.414 -5.186 1.00 92.62 185 GLY A O 1
ATOM 1412 N N . GLY A 1 186 ? -0.104 -7.757 -6.552 1.00 92.12 186 GLY A N 1
ATOM 1413 C CA . GLY A 1 186 ? 0.116 -8.988 -5.788 1.00 92.12 186 GLY A CA 1
ATOM 1414 C C . GLY A 1 186 ? 1.578 -9.421 -5.847 1.00 92.12 186 GLY A C 1
ATOM 1415 O O . GLY A 1 186 ? 2.168 -9.739 -4.816 1.00 92.12 186 GLY A O 1
ATOM 1416 N N . THR A 1 187 ? 2.209 -9.314 -7.021 1.00 89.38 187 THR A N 1
ATOM 1417 C CA . THR A 1 187 ? 3.663 -9.483 -7.147 1.00 89.38 187 THR A CA 1
ATOM 1418 C C . THR A 1 187 ? 4.408 -8.486 -6.258 1.00 89.38 187 THR A C 1
ATOM 1420 O O . THR A 1 187 ? 5.338 -8.887 -5.569 1.00 89.38 187 THR A O 1
ATOM 1423 N N . MET A 1 188 ? 4.002 -7.213 -6.189 1.00 93.19 188 MET A N 1
ATOM 1424 C CA . MET A 1 188 ? 4.642 -6.240 -5.288 1.00 93.19 188 MET A CA 1
ATOM 1425 C C . MET A 1 188 ? 4.449 -6.585 -3.805 1.00 93.19 188 MET A C 1
ATOM 1427 O O . MET A 1 188 ? 5.374 -6.385 -3.019 1.00 93.19 188 MET A O 1
ATOM 1431 N N . ALA A 1 189 ? 3.301 -7.149 -3.416 1.00 94.38 189 ALA A N 1
ATOM 1432 C CA . ALA A 1 189 ? 3.081 -7.657 -2.061 1.00 94.38 189 ALA A CA 1
ATOM 1433 C C . ALA A 1 189 ? 3.992 -8.859 -1.750 1.00 94.38 189 ALA A C 1
ATOM 1435 O O . ALA A 1 189 ? 4.559 -8.937 -0.657 1.00 94.38 189 ALA A O 1
ATOM 1436 N N . ASP A 1 190 ? 4.210 -9.750 -2.724 1.00 90.44 190 ASP A N 1
ATOM 1437 C CA . ASP A 1 190 ? 5.209 -10.811 -2.593 1.00 90.44 190 ASP A CA 1
ATOM 1438 C C . ASP A 1 190 ? 6.598 -10.207 -2.397 1.00 90.44 190 ASP A C 1
ATOM 1440 O O . ASP A 1 190 ? 7.267 -10.540 -1.426 1.00 90.44 190 ASP A O 1
ATOM 1444 N N . VAL A 1 191 ? 7.021 -9.271 -3.251 1.00 89.50 191 VAL A N 1
ATOM 1445 C CA . VAL A 1 191 ? 8.329 -8.609 -3.126 1.00 89.50 191 VAL A CA 1
ATOM 1446 C C . VAL A 1 191 ? 8.488 -7.937 -1.763 1.00 89.50 191 VAL A C 1
ATOM 1448 O O . VAL A 1 191 ? 9.502 -8.152 -1.100 1.00 89.50 191 VAL A O 1
ATOM 1451 N N . PHE A 1 192 ? 7.472 -7.208 -1.302 1.00 92.88 192 PHE A N 1
ATOM 1452 C CA . PHE A 1 192 ? 7.446 -6.587 0.021 1.00 92.88 192 PHE A CA 1
ATOM 1453 C C . PHE A 1 192 ? 7.685 -7.594 1.150 1.00 92.88 192 PHE A C 1
ATOM 1455 O O . PHE A 1 192 ? 8.440 -7.308 2.079 1.00 92.88 192 PHE A O 1
ATOM 1462 N N . SER A 1 193 ? 7.099 -8.791 1.056 1.00 90.38 193 SER A N 1
ATOM 1463 C CA . SER A 1 193 ? 7.288 -9.850 2.056 1.00 90.38 193 SER A CA 1
ATOM 1464 C C . SER A 1 193 ? 8.711 -10.425 2.101 1.00 90.38 193 SER A C 1
ATOM 1466 O O . SER A 1 193 ? 9.095 -11.027 3.103 1.00 90.38 193 SER A O 1
ATOM 1468 N N . LEU A 1 194 ? 9.487 -10.249 1.025 1.00 84.62 194 LEU A N 1
ATOM 1469 C CA . LEU A 1 194 ? 10.809 -10.858 0.843 1.00 84.62 194 LEU A CA 1
ATOM 1470 C C . LEU A 1 194 ? 11.969 -9.881 0.987 1.00 84.62 194 LEU A C 1
ATOM 1472 O O . LEU A 1 194 ? 13.109 -10.306 1.187 1.00 84.62 194 LEU A O 1
ATOM 1476 N N . VAL A 1 195 ? 11.697 -8.587 0.841 1.00 81.75 195 VAL A N 1
ATOM 1477 C CA . VAL A 1 195 ? 12.694 -7.538 1.013 1.00 81.75 195 VAL A CA 1
ATOM 1478 C C . VAL A 1 195 ? 13.153 -7.510 2.469 1.00 81.75 195 VAL A C 1
ATOM 1480 O O . VAL A 1 195 ? 12.356 -7.334 3.389 1.00 81.75 195 VAL A O 1
ATOM 1483 N N . GLY A 1 196 ? 14.457 -7.725 2.650 1.00 64.81 196 GLY A N 1
ATOM 1484 C CA . GLY A 1 196 ? 15.155 -7.669 3.930 1.00 64.81 196 GLY A CA 1
ATOM 1485 C C . GLY A 1 196 ? 16.113 -6.480 4.008 1.00 64.81 196 GLY A C 1
ATOM 1486 O O . GLY A 1 196 ? 16.387 -5.816 3.014 1.00 64.81 196 GLY A O 1
ATOM 1487 N N . THR A 1 197 ? 16.656 -6.248 5.202 1.00 57.81 197 THR A N 1
ATOM 1488 C CA . THR A 1 197 ? 17.331 -5.011 5.639 1.00 57.81 197 THR A CA 1
ATOM 1489 C C . THR A 1 197 ? 18.725 -4.749 5.034 1.00 57.81 197 THR A C 1
ATOM 1491 O O . THR A 1 197 ? 19.532 -4.053 5.651 1.00 57.81 197 THR A O 1
ATOM 1494 N N . SER A 1 198 ? 19.088 -5.353 3.898 1.00 60.00 198 SER A N 1
ATOM 1495 C CA . SER A 1 198 ? 20.443 -5.239 3.327 1.00 60.00 198 SER A CA 1
ATOM 1496 C C . SER A 1 198 ? 20.706 -3.886 2.657 1.00 60.00 198 SER A C 1
ATOM 1498 O O . SER A 1 198 ? 21.837 -3.404 2.707 1.00 60.00 198 SER A O 1
ATOM 1500 N N . ASP A 1 199 ? 19.681 -3.260 2.076 1.00 72.88 199 ASP A N 1
ATOM 1501 C CA . ASP A 1 199 ? 19.737 -1.900 1.536 1.00 72.88 199 ASP A CA 1
ATOM 1502 C C . ASP A 1 199 ? 18.771 -0.992 2.322 1.00 72.88 199 ASP A C 1
ATOM 1504 O O . ASP A 1 199 ? 17.560 -1.143 2.186 1.00 72.88 199 ASP A O 1
ATOM 1508 N N . PRO A 1 200 ? 19.249 -0.014 3.115 1.00 72.88 200 PRO A N 1
ATOM 1509 C CA . PRO A 1 200 ? 18.368 0.892 3.859 1.00 72.88 200 PRO A CA 1
ATOM 1510 C C . PRO A 1 200 ? 17.523 1.798 2.944 1.00 72.88 200 PRO A C 1
ATOM 1512 O O . PRO A 1 200 ? 16.569 2.443 3.393 1.00 72.88 200 PRO A O 1
ATOM 1515 N N . ALA A 1 201 ? 17.855 1.884 1.651 1.00 81.69 201 ALA A N 1
ATOM 1516 C CA . ALA A 1 201 ? 17.024 2.566 0.676 1.00 81.69 201 ALA A CA 1
ATOM 1517 C C . ALA A 1 201 ? 15.769 1.758 0.309 1.00 81.69 201 ALA A C 1
ATOM 1519 O O . ALA A 1 201 ? 14.790 2.382 -0.110 1.00 81.69 201 ALA A O 1
ATOM 1520 N N . ILE A 1 202 ? 15.768 0.435 0.502 1.00 86.75 202 ILE A N 1
ATOM 1521 C CA . ILE A 1 202 ? 14.699 -0.480 0.098 1.00 86.75 202 ILE A CA 1
ATOM 1522 C C . ILE A 1 202 ? 14.205 -1.264 1.318 1.00 86.75 202 ILE A C 1
ATOM 1524 O O . ILE A 1 202 ? 14.848 -2.204 1.767 1.00 86.75 202 ILE A O 1
ATOM 1528 N N . ILE A 1 203 ? 13.040 -0.887 1.838 1.00 91.00 203 ILE A N 1
ATOM 1529 C CA . ILE A 1 203 ? 12.425 -1.535 3.001 1.00 91.00 203 ILE A CA 1
ATOM 1530 C C . ILE A 1 203 ? 11.293 -2.485 2.592 1.00 91.00 203 ILE A C 1
ATOM 1532 O O . ILE A 1 203 ? 10.734 -2.382 1.489 1.00 91.00 203 ILE A O 1
ATOM 1536 N N . GLY A 1 204 ? 10.962 -3.411 3.489 1.00 91.62 204 GLY A N 1
ATOM 1537 C CA . GLY A 1 204 ? 9.928 -4.430 3.310 1.00 91.62 204 GLY A CA 1
ATOM 1538 C C . GLY A 1 204 ? 9.260 -4.839 4.622 1.00 91.62 204 GLY A C 1
ATOM 1539 O O . GLY A 1 204 ? 9.316 -4.127 5.623 1.00 91.62 204 GLY A O 1
ATOM 1540 N N . ALA A 1 205 ? 8.630 -6.014 4.631 1.00 92.31 205 ALA A N 1
ATOM 1541 C CA . ALA A 1 205 ? 7.881 -6.531 5.777 1.00 92.31 205 ALA A CA 1
ATOM 1542 C C . ALA A 1 205 ? 8.716 -6.612 7.066 1.00 92.31 205 ALA A C 1
ATOM 1544 O O . ALA A 1 205 ? 8.206 -6.347 8.156 1.00 92.31 205 ALA A O 1
ATOM 1545 N N . GLN A 1 206 ? 10.008 -6.939 6.955 1.00 89.31 206 GLN A N 1
ATOM 1546 C CA . GLN A 1 206 ? 10.879 -7.072 8.122 1.00 89.31 206 GLN A CA 1
ATOM 1547 C C . GLN A 1 206 ? 11.048 -5.749 8.882 1.00 89.31 206 GLN A C 1
ATOM 1549 O O . GLN A 1 206 ? 11.134 -5.767 10.107 1.00 89.31 206 GLN A O 1
ATOM 1554 N N . ASP A 1 207 ? 11.052 -4.608 8.190 1.00 92.25 207 ASP A N 1
ATOM 1555 C CA . ASP A 1 207 ? 11.176 -3.289 8.819 1.00 92.25 207 ASP A CA 1
ATOM 1556 C C . ASP A 1 207 ? 9.946 -2.951 9.675 1.00 92.25 207 ASP A C 1
ATOM 1558 O O . ASP A 1 207 ? 10.080 -2.441 10.786 1.00 92.25 207 ASP A O 1
ATOM 1562 N N . PHE A 1 208 ? 8.752 -3.328 9.210 1.00 94.56 208 PHE A N 1
ATOM 1563 C CA . PHE A 1 208 ? 7.499 -3.177 9.956 1.00 94.56 208 PHE A CA 1
ATOM 1564 C C . PHE A 1 208 ? 7.480 -4.066 11.204 1.00 94.56 208 PHE A C 1
ATOM 1566 O O . PHE A 1 208 ? 7.114 -3.615 12.289 1.00 94.56 208 PHE A O 1
ATOM 1573 N N . ILE A 1 209 ? 7.933 -5.314 11.069 1.00 92.81 209 ILE A N 1
ATOM 1574 C CA . ILE A 1 209 ? 8.034 -6.263 12.186 1.00 92.81 209 ILE A CA 1
ATOM 1575 C C . ILE A 1 209 ? 9.055 -5.774 13.221 1.00 92.81 209 ILE A C 1
ATOM 1577 O O . ILE A 1 209 ? 8.784 -5.808 14.420 1.00 92.81 209 ILE A O 1
ATOM 1581 N N . ASN A 1 210 ? 10.209 -5.271 12.773 1.00 92.38 210 ASN A N 1
ATOM 1582 C CA . ASN A 1 210 ? 11.241 -4.712 13.649 1.00 92.38 210 ASN A CA 1
ATOM 1583 C C . ASN A 1 210 ? 10.760 -3.455 14.390 1.00 92.38 210 ASN A C 1
ATOM 1585 O O . ASN A 1 210 ? 11.188 -3.217 15.517 1.00 92.38 210 ASN A O 1
ATOM 1589 N N . ALA A 1 211 ? 9.851 -2.683 13.788 1.00 94.31 211 ALA A N 1
ATOM 1590 C CA . ALA A 1 211 ? 9.170 -1.563 14.436 1.00 94.31 211 ALA A CA 1
ATOM 1591 C C . ALA A 1 211 ? 8.075 -2.000 15.433 1.00 94.31 211 ALA A C 1
ATOM 1593 O O . ALA A 1 211 ? 7.447 -1.151 16.061 1.00 94.31 211 ALA A O 1
ATOM 1594 N N . GLY A 1 212 ? 7.843 -3.308 15.606 1.00 95.19 212 GLY A N 1
ATOM 1595 C CA . GLY A 1 212 ? 6.849 -3.852 16.534 1.00 95.19 212 GLY A CA 1
ATOM 1596 C C . GLY A 1 212 ? 5.410 -3.800 16.015 1.00 95.19 212 GLY A C 1
ATOM 1597 O O . GLY A 1 212 ? 4.478 -3.942 16.807 1.00 95.19 212 GLY A O 1
ATOM 1598 N N . LEU A 1 213 ? 5.211 -3.595 14.709 1.00 96.38 213 LEU A N 1
ATOM 1599 C CA . LEU A 1 213 ? 3.883 -3.510 14.105 1.00 96.38 213 LEU A CA 1
ATOM 1600 C C . LEU A 1 213 ? 3.282 -4.903 13.889 1.00 96.38 213 LEU A C 1
ATOM 1602 O O . LEU A 1 213 ? 3.965 -5.828 13.443 1.00 96.38 213 LEU A O 1
ATOM 1606 N N . ASN A 1 214 ? 1.978 -5.042 14.146 1.00 96.81 214 ASN A N 1
ATOM 1607 C CA . ASN A 1 214 ? 1.238 -6.244 13.770 1.00 96.81 214 ASN A CA 1
ATOM 1608 C C . ASN A 1 214 ? 0.917 -6.202 12.270 1.00 96.81 214 ASN A C 1
ATOM 1610 O O . ASN A 1 214 ? -0.030 -5.535 11.852 1.00 96.81 214 ASN A O 1
ATOM 1614 N N . LEU A 1 215 ? 1.743 -6.876 11.474 1.00 96.62 215 LEU A N 1
ATOM 1615 C CA . LEU A 1 215 ? 1.682 -6.868 10.017 1.00 96.62 215 LEU A CA 1
ATOM 1616 C C . LEU A 1 215 ? 0.985 -8.121 9.474 1.00 96.62 215 LEU A C 1
ATOM 1618 O O . LEU A 1 215 ? 1.307 -9.234 9.880 1.00 96.62 215 LEU A O 1
ATOM 1622 N N . GLU A 1 216 ? 0.12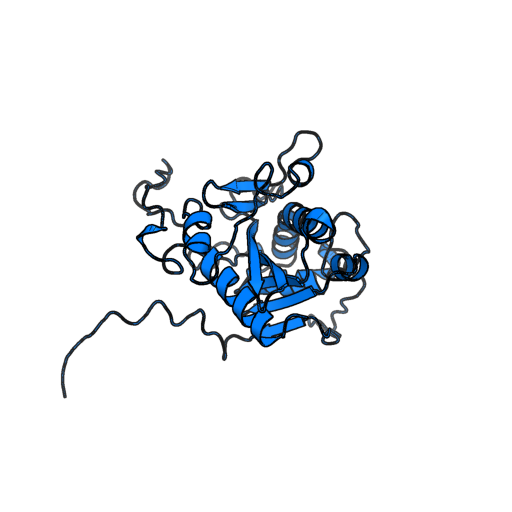8 -7.930 8.475 1.00 97.44 216 GLU A N 1
ATOM 1623 C CA . GLU A 1 216 ? -0.361 -8.972 7.571 1.00 97.44 216 GLU A CA 1
ATOM 1624 C C . GLU A 1 216 ? -0.090 -8.561 6.115 1.00 97.44 216 GLU A C 1
ATOM 1626 O O . GLU A 1 216 ? -0.261 -7.404 5.731 1.00 97.44 216 GLU A O 1
ATOM 1631 N N . VAL A 1 217 ? 0.327 -9.512 5.285 1.00 96.56 217 VAL A N 1
ATOM 1632 C CA . VAL A 1 217 ? 0.608 -9.325 3.861 1.00 96.56 217 VAL A CA 1
ATOM 1633 C C . VAL A 1 217 ? -0.303 -10.238 3.051 1.00 96.56 217 VAL A C 1
ATOM 1635 O O . VAL A 1 217 ? -0.308 -11.453 3.251 1.00 96.56 217 VAL A O 1
ATOM 1638 N N . VAL A 1 218 ? -1.063 -9.658 2.124 1.00 96.12 218 VAL A N 1
ATOM 1639 C CA . VAL A 1 218 ? -2.063 -10.358 1.312 1.00 96.12 218 VAL A CA 1
ATOM 1640 C C . VAL A 1 218 ? -1.750 -10.189 -0.171 1.00 96.12 218 VAL A C 1
ATOM 1642 O O . VAL A 1 218 ? -1.989 -9.145 -0.771 1.00 96.12 218 VAL A O 1
ATOM 1645 N N . SER A 1 219 ? -1.248 -11.254 -0.780 1.00 94.06 219 SER A N 1
ATOM 1646 C CA . SER A 1 219 ? -0.976 -11.314 -2.213 1.00 94.06 219 SER A CA 1
ATOM 1647 C C . SER A 1 219 ? -2.155 -11.950 -2.945 1.00 94.06 219 SER A C 1
ATOM 1649 O O . SER A 1 219 ? -2.503 -13.103 -2.681 1.00 94.06 219 SER A O 1
ATOM 1651 N N . LEU A 1 220 ? -2.795 -11.202 -3.845 1.00 92.19 220 LEU A N 1
ATOM 1652 C CA . LEU A 1 220 ? -3.964 -11.649 -4.602 1.00 92.19 220 LEU A CA 1
ATOM 1653 C C . LEU A 1 220 ? -3.573 -11.844 -6.064 1.00 92.19 220 LEU A C 1
ATOM 1655 O O . LEU A 1 220 ? -3.082 -10.916 -6.703 1.00 92.19 220 LEU A O 1
ATOM 1659 N N . ALA A 1 221 ? -3.806 -13.040 -6.603 1.00 88.44 221 ALA A N 1
ATOM 1660 C CA . ALA A 1 221 ? -3.607 -13.331 -8.023 1.00 88.44 221 ALA A CA 1
ATOM 1661 C C . ALA A 1 221 ? -2.226 -12.880 -8.553 1.00 88.44 221 ALA A C 1
ATOM 1663 O O . ALA A 1 221 ? -2.106 -12.353 -9.656 1.00 88.44 221 ALA A O 1
ATOM 1664 N N . SER A 1 222 ? -1.183 -13.028 -7.730 1.00 86.94 222 SER A N 1
ATOM 1665 C CA . SER A 1 222 ? 0.180 -12.643 -8.093 1.00 86.94 222 SER A CA 1
ATOM 1666 C C . SER A 1 222 ? 0.719 -13.510 -9.229 1.00 86.94 222 SER A C 1
ATOM 1668 O O . SER A 1 222 ? 0.567 -14.734 -9.218 1.00 86.94 222 SER A O 1
ATOM 1670 N N . ALA A 1 223 ? 1.444 -12.885 -10.161 1.00 80.25 223 ALA A N 1
ATOM 1671 C CA . ALA A 1 223 ? 2.212 -13.591 -11.189 1.00 80.25 223 ALA A CA 1
ATOM 1672 C C . ALA A 1 223 ? 3.495 -14.249 -10.631 1.00 80.25 223 ALA A C 1
ATOM 1674 O O . ALA A 1 223 ? 4.215 -14.941 -11.355 1.00 80.25 223 ALA A O 1
ATOM 1675 N N . GLY A 1 224 ? 3.779 -14.043 -9.341 1.00 78.56 224 GLY A N 1
ATOM 1676 C CA . GLY A 1 224 ? 4.989 -14.477 -8.659 1.00 78.56 224 GLY A CA 1
ATOM 1677 C C . GLY A 1 224 ? 6.135 -13.477 -8.794 1.00 78.56 224 GLY A C 1
ATOM 1678 O O . GLY A 1 224 ? 6.048 -12.475 -9.502 1.00 78.56 224 GLY A O 1
ATOM 1679 N N . VAL A 1 225 ? 7.225 -13.753 -8.081 1.00 81.19 225 VAL A N 1
ATOM 1680 C CA . VAL A 1 225 ? 8.411 -12.890 -8.027 1.00 81.19 225 VAL A CA 1
ATOM 1681 C C . VAL A 1 225 ? 9.400 -13.272 -9.136 1.00 81.19 225 VAL A C 1
ATOM 1683 O O . VAL A 1 225 ? 9.755 -14.452 -9.238 1.00 81.19 225 VAL A O 1
ATOM 1686 N N . PRO A 1 226 ? 9.888 -12.311 -9.948 1.00 78.81 226 PRO A N 1
ATOM 1687 C CA . PRO A 1 226 ? 10.859 -12.596 -10.998 1.00 78.81 226 PRO A CA 1
ATOM 1688 C C . PRO A 1 226 ? 12.157 -13.238 -10.460 1.00 78.81 226 PRO A C 1
ATOM 1690 O O . PRO A 1 226 ? 12.677 -12.802 -9.427 1.00 78.81 226 PRO A O 1
ATOM 1693 N N . PRO A 1 227 ? 12.722 -14.264 -11.130 1.00 69.25 227 PRO A N 1
ATOM 1694 C CA . PRO A 1 227 ? 13.796 -15.087 -10.565 1.00 69.25 227 PRO A CA 1
ATOM 1695 C C . PRO A 1 227 ? 15.106 -14.358 -10.253 1.00 69.25 227 PRO A C 1
ATOM 1697 O O . PRO A 1 227 ? 15.888 -14.864 -9.440 1.00 69.25 227 PRO A O 1
ATOM 1700 N N . ARG A 1 228 ? 15.387 -13.220 -10.910 1.00 75.00 228 ARG A N 1
ATOM 1701 C CA . ARG A 1 228 ? 16.605 -12.421 -10.677 1.00 75.00 228 ARG A CA 1
ATOM 1702 C C . ARG A 1 228 ? 16.317 -11.110 -9.960 1.00 75.00 228 ARG A C 1
ATOM 1704 O O . ARG A 1 228 ? 17.231 -10.299 -9.804 1.00 75.00 228 ARG A O 1
ATOM 1711 N N . LEU A 1 229 ? 15.099 -10.922 -9.453 1.00 75.94 229 LEU A N 1
ATOM 1712 C CA . LEU A 1 229 ? 14.766 -9.757 -8.641 1.00 75.94 229 LEU A CA 1
ATOM 1713 C C . LEU A 1 229 ? 15.678 -9.640 -7.412 1.00 75.94 229 LEU A C 1
ATOM 1715 O O . LEU A 1 229 ? 16.023 -8.538 -7.001 1.00 75.94 229 LEU A O 1
ATOM 1719 N N . SER A 1 230 ? 16.146 -10.768 -6.872 1.00 71.81 230 SER A N 1
ATOM 1720 C CA . SER A 1 230 ? 17.125 -10.781 -5.784 1.00 71.81 230 SER A CA 1
ATOM 1721 C C . SER A 1 230 ? 18.447 -10.107 -6.141 1.00 71.81 230 SER A C 1
ATOM 1723 O O . SER A 1 230 ? 19.048 -9.458 -5.294 1.00 71.81 230 SER A O 1
ATOM 1725 N N . THR A 1 231 ? 18.882 -10.202 -7.399 1.00 75.12 231 THR A N 1
ATOM 1726 C CA . THR A 1 231 ? 20.073 -9.494 -7.884 1.00 75.12 231 THR A CA 1
ATOM 1727 C C . THR A 1 231 ? 19.797 -8.001 -8.037 1.00 75.12 231 THR A C 1
ATOM 1729 O O . THR A 1 231 ? 20.638 -7.187 -7.676 1.00 75.12 231 THR A O 1
ATOM 1732 N N . GLU A 1 232 ? 18.617 -7.639 -8.540 1.00 76.44 232 GLU A N 1
ATOM 1733 C CA . GLU A 1 232 ? 18.244 -6.242 -8.775 1.00 76.44 232 GLU A CA 1
ATOM 1734 C C . GLU A 1 232 ? 18.012 -5.475 -7.461 1.00 76.44 232 GLU A C 1
ATOM 1736 O O . GLU A 1 232 ? 18.461 -4.341 -7.318 1.00 76.44 232 GLU A O 1
ATOM 1741 N N . LEU A 1 233 ? 17.341 -6.084 -6.482 1.00 75.31 233 LEU A N 1
ATOM 1742 C CA . LEU A 1 233 ? 17.020 -5.466 -5.190 1.00 75.31 233 LEU A CA 1
ATOM 1743 C C . LEU A 1 233 ? 18.000 -5.842 -4.065 1.00 75.31 233 LEU A C 1
ATOM 1745 O O . LEU A 1 233 ? 17.775 -5.472 -2.919 1.00 75.31 233 LEU A O 1
ATOM 1749 N N . GLY A 1 234 ? 19.073 -6.583 -4.364 1.00 68.56 234 GLY A N 1
ATOM 1750 C CA . GLY A 1 234 ? 20.073 -6.972 -3.362 1.00 68.56 234 GLY A CA 1
ATOM 1751 C C . GLY A 1 234 ? 19.525 -7.881 -2.253 1.00 68.56 234 GLY A C 1
ATOM 1752 O O . GLY A 1 234 ? 19.958 -7.790 -1.102 1.00 68.56 234 GLY A O 1
ATOM 1753 N N . LEU A 1 235 ? 18.565 -8.752 -2.583 1.00 68.81 235 LEU A N 1
ATOM 1754 C CA . LEU A 1 235 ? 17.896 -9.633 -1.624 1.00 68.81 235 LEU A CA 1
ATOM 1755 C C . LEU A 1 235 ? 18.811 -10.809 -1.271 1.00 68.81 235 LEU A C 1
ATOM 1757 O O . LEU A 1 235 ? 18.987 -11.737 -2.059 1.00 68.81 235 LEU A O 1
ATOM 1761 N N . SER A 1 236 ? 19.368 -10.790 -0.062 1.00 55.34 236 SER A N 1
ATOM 1762 C CA . SER A 1 236 ? 20.304 -11.806 0.444 1.00 55.34 236 SER A CA 1
ATOM 1763 C C . SER A 1 236 ? 19.653 -13.147 0.809 1.00 55.34 236 SER A C 1
ATOM 1765 O O . SER A 1 236 ? 20.366 -14.114 1.074 1.00 55.34 236 SER A O 1
ATOM 1767 N N . HIS A 1 237 ? 18.318 -13.223 0.842 1.00 55.81 237 HIS A N 1
ATOM 1768 C CA . HIS A 1 237 ? 17.573 -14.374 1.377 1.00 55.81 237 HIS A CA 1
ATOM 1769 C C . HIS A 1 237 ? 16.771 -15.169 0.338 1.00 55.81 237 HIS A C 1
ATOM 1771 O O . HIS A 1 237 ? 16.183 -16.192 0.683 1.00 55.81 237 HIS A O 1
ATOM 1777 N N . ILE A 1 238 ? 16.761 -14.744 -0.928 1.00 58.06 238 ILE A N 1
ATOM 1778 C CA . ILE A 1 238 ? 16.098 -15.482 -2.008 1.00 58.06 238 ILE A CA 1
ATOM 1779 C C . ILE A 1 238 ? 17.146 -16.296 -2.762 1.00 58.06 238 ILE A C 1
ATOM 1781 O O . ILE A 1 238 ? 17.970 -15.743 -3.493 1.00 58.06 238 ILE A O 1
ATOM 1785 N N . TYR A 1 239 ? 17.081 -17.619 -2.627 1.00 53.19 239 TYR A N 1
ATOM 1786 C CA . TYR A 1 239 ? 17.873 -18.531 -3.444 1.00 53.19 239 TYR A CA 1
ATOM 1787 C C . TYR A 1 239 ? 17.044 -19.006 -4.630 1.00 53.19 239 TYR A C 1
ATOM 1789 O O . TYR A 1 239 ? 15.942 -19.533 -4.475 1.00 53.19 239 TYR A O 1
ATOM 1797 N N . THR A 1 240 ? 17.599 -18.849 -5.826 1.00 51.56 240 THR A N 1
ATOM 1798 C CA . THR A 1 240 ? 16.997 -19.360 -7.053 1.00 51.56 240 THR A CA 1
ATOM 1799 C C . THR A 1 240 ? 17.753 -20.618 -7.480 1.00 51.56 240 THR A C 1
ATOM 1801 O O . THR A 1 240 ? 18.939 -20.546 -7.792 1.00 51.56 240 THR A O 1
ATOM 1804 N N . VAL A 1 241 ? 17.084 -21.774 -7.523 1.00 48.03 241 VAL A N 1
ATOM 1805 C CA . VAL A 1 241 ? 17.636 -23.017 -8.095 1.00 48.03 241 VAL A CA 1
ATOM 1806 C C . VAL A 1 241 ? 16.958 -23.249 -9.441 1.00 48.03 241 VAL A C 1
ATOM 1808 O O . VAL A 1 241 ? 15.737 -23.368 -9.513 1.00 48.03 241 VAL A O 1
ATOM 1811 N N . ASN A 1 242 ? 17.737 -23.294 -10.528 1.00 44.94 242 ASN A N 1
ATOM 1812 C CA . ASN A 1 242 ? 17.235 -23.476 -11.901 1.00 44.94 242 ASN A CA 1
ATOM 1813 C C . ASN A 1 242 ? 16.144 -22.466 -12.316 1.00 44.94 242 ASN A C 1
ATOM 1815 O O . ASN A 1 242 ? 15.158 -22.834 -12.950 1.00 44.94 242 ASN A O 1
ATOM 1819 N N . GLY A 1 243 ? 16.286 -21.196 -11.929 1.00 51.38 243 GLY A N 1
ATOM 1820 C CA . GLY A 1 243 ? 15.302 -20.155 -12.258 1.00 51.38 243 GLY A CA 1
ATOM 1821 C C . GLY A 1 243 ? 14.018 -20.192 -11.420 1.00 51.38 243 GLY A C 1
ATOM 1822 O O . GLY A 1 243 ? 13.106 -19.422 -11.696 1.00 51.38 243 GLY A O 1
ATOM 1823 N N . LYS A 1 244 ? 13.929 -21.051 -10.395 1.00 47.97 244 LYS A N 1
ATOM 1824 C CA . LYS A 1 244 ? 12.807 -21.091 -9.447 1.00 47.97 244 LYS A CA 1
ATOM 1825 C C . LYS A 1 244 ? 13.256 -20.637 -8.068 1.00 47.97 244 LYS A C 1
ATOM 1827 O O . LYS A 1 244 ? 14.299 -21.078 -7.594 1.00 47.97 244 LYS A O 1
ATOM 1832 N N . ILE A 1 245 ? 12.458 -19.795 -7.422 1.00 57.78 245 ILE A N 1
ATOM 1833 C CA . ILE A 1 245 ? 12.665 -19.411 -6.024 1.00 57.78 245 ILE A CA 1
ATOM 1834 C C . ILE A 1 245 ? 12.476 -20.657 -5.154 1.00 57.78 245 ILE A C 1
ATOM 1836 O O . ILE A 1 245 ? 11.422 -21.293 -5.189 1.00 57.78 245 ILE A O 1
ATOM 1840 N N . VAL A 1 246 ? 13.506 -21.024 -4.396 1.00 46.12 246 VAL A N 1
ATOM 1841 C CA . VAL A 1 246 ? 13.484 -22.143 -3.452 1.00 46.12 246 VAL A CA 1
ATOM 1842 C C . VAL A 1 246 ? 13.708 -21.570 -2.060 1.00 46.12 246 VAL A C 1
ATOM 1844 O O . VAL A 1 246 ? 14.777 -21.040 -1.774 1.00 46.12 246 VAL A O 1
ATOM 1847 N N . GLY A 1 247 ? 12.700 -21.677 -1.191 1.00 45.59 247 GLY A N 1
ATOM 1848 C CA . GLY A 1 247 ? 12.836 -21.301 0.220 1.00 45.59 247 GLY A CA 1
ATOM 1849 C C . GLY A 1 247 ? 12.076 -20.052 0.657 1.00 45.59 247 GLY A C 1
ATOM 1850 O O . GLY A 1 247 ? 12.593 -19.287 1.464 1.00 45.59 247 GLY A O 1
ATOM 1851 N N . LEU A 1 248 ? 10.833 -19.870 0.205 1.00 52.19 248 LEU A N 1
ATOM 1852 C CA . LEU A 1 248 ? 9.894 -19.057 0.977 1.00 52.19 248 LEU A CA 1
ATOM 1853 C C . LEU A 1 248 ? 9.375 -19.924 2.120 1.00 52.19 248 LEU A C 1
ATOM 1855 O O . LEU A 1 248 ? 8.450 -20.712 1.933 1.00 52.19 248 LEU A O 1
ATOM 1859 N N . ASN A 1 249 ? 10.000 -19.833 3.295 1.00 50.50 249 ASN A N 1
ATOM 1860 C CA . ASN A 1 249 ? 9.317 -20.298 4.497 1.00 50.50 249 ASN A CA 1
ATOM 1861 C C . ASN A 1 249 ? 8.033 -19.471 4.610 1.00 50.50 249 ASN A C 1
ATOM 1863 O O . ASN A 1 249 ? 8.140 -18.242 4.610 1.00 50.50 249 ASN A O 1
ATOM 1867 N N . PRO A 1 250 ? 6.842 -20.096 4.655 1.00 53.22 250 PRO A N 1
ATOM 1868 C CA . PRO A 1 250 ? 5.600 -19.355 4.769 1.00 53.22 250 PRO A CA 1
ATOM 1869 C C . PRO A 1 250 ? 5.645 -18.583 6.081 1.00 53.22 250 PRO A C 1
ATOM 1871 O O . PRO A 1 250 ? 5.574 -19.156 7.169 1.00 53.22 250 PRO A O 1
ATOM 1874 N N . GLN A 1 251 ? 5.843 -17.277 5.963 1.00 75.12 251 GLN A N 1
ATOM 1875 C CA . GLN A 1 251 ? 5.857 -16.393 7.107 1.00 75.12 251 GLN A CA 1
ATOM 1876 C C . GLN A 1 251 ? 4.443 -16.343 7.680 1.00 75.12 251 GLN A C 1
ATOM 1878 O O . GLN A 1 251 ? 3.466 -16.316 6.932 1.00 75.12 251 GLN A O 1
ATOM 1883 N N . SER A 1 252 ? 4.307 -16.345 9.007 1.00 85.25 252 SER A N 1
ATOM 1884 C CA . SER A 1 252 ? 2.984 -16.382 9.646 1.00 85.25 252 SER A CA 1
ATOM 1885 C C . SER A 1 252 ? 2.100 -15.198 9.248 1.00 85.25 252 SER A C 1
ATOM 1887 O O . SER A 1 252 ? 0.884 -15.376 9.197 1.00 85.25 252 SER A O 1
ATOM 1889 N N . PHE A 1 253 ? 2.729 -14.062 8.924 1.00 89.81 253 PHE A N 1
ATOM 1890 C CA . PHE A 1 253 ? 2.128 -12.807 8.470 1.00 89.81 253 PHE A CA 1
ATOM 1891 C C . PHE A 1 253 ? 1.778 -12.769 6.975 1.00 89.81 253 PHE A C 1
ATOM 1893 O O . PHE A 1 253 ? 1.290 -11.754 6.502 1.00 89.81 253 PHE A O 1
ATOM 1900 N N . TYR A 1 254 ? 2.094 -13.801 6.188 1.00 92.31 254 TYR A N 1
ATOM 1901 C CA . TYR A 1 254 ? 1.895 -13.785 4.736 1.00 92.31 254 TYR A CA 1
ATOM 1902 C C . TYR A 1 254 ? 0.785 -14.748 4.313 1.00 92.31 254 TYR A C 1
ATOM 1904 O O . TYR A 1 254 ? 0.743 -15.909 4.732 1.00 92.31 254 TYR A O 1
ATOM 1912 N N . THR A 1 255 ? -0.092 -14.269 3.432 1.00 92.62 255 THR A N 1
ATOM 1913 C CA . THR A 1 255 ? -1.149 -15.055 2.798 1.00 92.62 255 THR A CA 1
ATOM 1914 C C . THR A 1 255 ? -1.176 -14.798 1.293 1.00 92.62 255 THR A C 1
ATOM 1916 O O . THR A 1 255 ? -1.272 -13.657 0.849 1.00 92.62 255 THR A O 1
ATOM 1919 N N . SER A 1 256 ? -1.150 -15.874 0.505 1.00 90.19 256 SER A N 1
ATOM 1920 C CA . SER A 1 256 ? -1.352 -15.831 -0.947 1.00 90.19 256 SER A CA 1
ATOM 1921 C C . SER A 1 256 ? -2.720 -16.406 -1.310 1.00 90.19 256 SER A C 1
ATOM 1923 O O . SER A 1 256 ? -3.089 -17.484 -0.836 1.00 90.19 256 SER A O 1
ATOM 1925 N N . VAL A 1 257 ? -3.463 -15.703 -2.164 1.00 87.81 257 VAL A N 1
ATOM 1926 C CA . VAL A 1 257 ? -4.747 -16.136 -2.726 1.00 87.81 257 VAL A CA 1
ATOM 1927 C C . VAL A 1 257 ? -4.584 -16.263 -4.239 1.00 87.81 257 VAL A C 1
ATOM 1929 O O . VAL A 1 257 ? -4.407 -15.275 -4.945 1.00 87.81 257 VAL A O 1
ATOM 1932 N N . ASN A 1 258 ? -4.608 -17.496 -4.743 1.00 78.75 258 ASN A N 1
ATOM 1933 C CA . ASN A 1 258 ? -4.330 -17.799 -6.149 1.00 78.75 258 ASN A CA 1
ATOM 1934 C C . ASN A 1 258 ? -5.558 -17.563 -7.063 1.00 78.75 258 ASN A C 1
ATOM 1936 O O . ASN A 1 258 ? -6.695 -17.582 -6.590 1.00 78.75 258 ASN A O 1
ATOM 1940 N N . HIS A 1 259 ? -5.333 -17.426 -8.377 1.00 61.72 259 HIS A N 1
ATOM 1941 C CA . HIS A 1 259 ? -6.330 -17.122 -9.423 1.00 61.72 259 HIS A CA 1
ATOM 1942 C C . HIS A 1 259 ? -7.593 -18.001 -9.411 1.00 61.72 259 HIS A C 1
ATOM 1944 O O . HIS A 1 259 ? -8.656 -17.561 -9.833 1.00 61.72 259 HIS A O 1
ATOM 1950 N N . THR A 1 260 ? -7.523 -19.240 -8.919 1.00 48.91 260 THR A N 1
ATOM 1951 C CA . THR A 1 260 ? -8.692 -20.136 -8.850 1.00 48.91 260 THR A CA 1
ATOM 1952 C C . THR A 1 260 ? -9.669 -19.796 -7.718 1.00 48.91 260 THR A C 1
ATOM 1954 O O . THR A 1 260 ? -10.750 -20.374 -7.664 1.00 48.91 260 THR A O 1
ATOM 1957 N N . GLY A 1 261 ? -9.297 -18.896 -6.800 1.00 43.75 261 GLY A N 1
ATOM 1958 C CA . GLY A 1 261 ? -10.132 -18.429 -5.686 1.00 43.75 261 GLY A CA 1
ATOM 1959 C C . GLY A 1 261 ? -10.474 -16.939 -5.746 1.00 43.75 261 GLY A C 1
ATOM 1960 O O . GLY A 1 261 ? -11.010 -16.403 -4.775 1.00 43.75 261 GLY A O 1
ATOM 1961 N N . ASP A 1 262 ? -10.141 -16.266 -6.847 1.00 41.88 262 ASP A N 1
ATOM 1962 C CA . ASP A 1 262 ? -10.239 -14.817 -6.949 1.00 41.88 262 ASP A CA 1
ATOM 1963 C C . ASP A 1 262 ? -11.689 -14.346 -7.176 1.00 41.88 262 ASP A C 1
ATOM 1965 O O . ASP A 1 262 ? -12.331 -14.665 -8.178 1.00 41.88 262 ASP A O 1
ATOM 1969 N N . ARG A 1 263 ? -12.222 -13.574 -6.221 1.00 40.50 263 ARG A N 1
ATOM 1970 C CA . ARG A 1 263 ? -13.544 -12.925 -6.317 1.00 40.50 263 ARG A CA 1
ATOM 1971 C C . ARG A 1 263 ? -13.490 -11.591 -7.071 1.00 40.50 263 ARG A C 1
ATOM 1973 O O . ARG A 1 263 ? -14.545 -11.031 -7.365 1.00 40.50 263 ARG A O 1
ATOM 1980 N N . VAL A 1 264 ? -12.297 -11.062 -7.356 1.00 45.03 264 VAL A N 1
ATOM 1981 C CA . VAL A 1 264 ? -12.108 -9.719 -7.924 1.00 45.03 264 VAL A CA 1
ATOM 1982 C C . VAL A 1 264 ? -12.493 -9.674 -9.410 1.00 45.03 264 VAL A C 1
ATOM 1984 O O . VAL A 1 264 ? -12.980 -8.645 -9.872 1.00 45.03 264 VAL A O 1
ATOM 1987 N N . TYR A 1 265 ? -12.434 -10.804 -10.127 1.00 35.66 265 TYR A N 1
ATOM 1988 C CA . TYR A 1 265 ? -12.790 -10.882 -11.553 1.00 35.66 265 TYR A CA 1
ATOM 1989 C C . TYR A 1 265 ? -14.301 -10.935 -11.866 1.00 35.66 265 TYR A C 1
ATOM 1991 O O . TYR A 1 265 ? -14.698 -10.640 -12.990 1.00 35.66 265 TYR A O 1
ATOM 1999 N N . TYR A 1 266 ? -15.172 -11.269 -10.905 1.00 30.00 266 TYR A N 1
ATOM 2000 C CA . TYR A 1 266 ? -16.588 -11.565 -11.200 1.00 30.00 266 TYR A CA 1
ATOM 2001 C C . TYR A 1 266 ? -17.569 -10.400 -11.025 1.00 30.00 266 TYR A C 1
ATOM 2003 O O . TYR A 1 266 ? -18.773 -10.588 -11.165 1.00 30.00 266 TYR A O 1
ATOM 2011 N N . ALA A 1 267 ? -17.104 -9.184 -10.741 1.00 33.16 267 ALA A N 1
ATOM 2012 C CA . ALA A 1 267 ? -18.015 -8.068 -10.474 1.00 33.16 267 ALA A CA 1
ATOM 2013 C C . ALA A 1 267 ? -18.362 -7.189 -11.691 1.00 33.16 267 ALA A C 1
ATOM 2015 O O . ALA A 1 267 ? -19.016 -6.164 -11.521 1.00 33.16 267 ALA A O 1
ATOM 2016 N N . GLY A 1 268 ? -17.937 -7.580 -12.898 1.00 31.62 268 GLY A N 1
ATOM 2017 C CA . GLY A 1 268 ? -18.156 -6.820 -14.136 1.00 31.62 268 GLY A CA 1
ATOM 2018 C C . GLY A 1 268 ? -18.991 -7.517 -15.214 1.00 31.62 268 GLY A C 1
ATOM 2019 O O . GLY A 1 268 ? -19.187 -6.932 -16.272 1.00 31.62 268 GLY A O 1
ATOM 2020 N N . GLN A 1 269 ? -19.490 -8.737 -14.989 1.00 32.78 269 GLN A N 1
ATOM 2021 C CA . GLN A 1 269 ? -20.312 -9.457 -15.972 1.00 32.78 269 GLN A CA 1
ATOM 2022 C C . GLN A 1 269 ? -21.583 -10.016 -15.331 1.00 32.78 269 GLN A C 1
ATOM 2024 O O . GLN A 1 269 ? -21.734 -11.213 -15.113 1.00 32.78 269 GLN A O 1
ATOM 2029 N N . SER A 1 270 ? -22.524 -9.131 -15.028 1.00 35.12 270 SER A N 1
ATOM 2030 C CA . SER A 1 270 ? -23.931 -9.507 -14.883 1.00 35.12 270 SER A CA 1
ATOM 2031 C C . SER A 1 270 ? -24.767 -8.334 -15.369 1.00 35.12 270 SER A C 1
ATOM 2033 O O . SER A 1 270 ? -25.174 -7.471 -14.592 1.00 35.12 270 SER A O 1
ATOM 2035 N N . GLY A 1 271 ? -24.919 -8.259 -16.686 1.00 34.94 271 GLY A N 1
ATOM 2036 C CA . GLY A 1 271 ? -25.614 -7.167 -17.345 1.00 34.94 271 GLY A CA 1
ATOM 2037 C C . GLY A 1 271 ? -25.787 -7.393 -18.838 1.00 34.94 271 GLY A C 1
ATOM 2038 O O . GLY A 1 271 ? -25.637 -6.449 -19.591 1.00 34.94 271 GLY A O 1
ATOM 2039 N N . GLU A 1 272 ? -26.066 -8.625 -19.257 1.00 31.94 272 GLU A N 1
ATOM 2040 C CA . GLU A 1 272 ? -26.742 -8.897 -20.527 1.00 31.94 272 GLU A CA 1
ATOM 2041 C C . GLU A 1 272 ? -27.634 -10.120 -20.294 1.00 31.94 272 GLU A C 1
ATOM 2043 O O . GLU A 1 272 ? -27.224 -11.277 -20.379 1.00 31.94 272 GLU A O 1
ATOM 2048 N N . GLU A 1 273 ? -28.865 -9.831 -19.868 1.00 41.12 273 GLU A N 1
ATOM 2049 C CA . GLU A 1 273 ? -29.998 -10.666 -20.233 1.00 41.12 273 GLU A CA 1
ATOM 2050 C C . GLU A 1 273 ? -30.026 -10.711 -21.761 1.00 41.12 273 GLU A C 1
ATOM 2052 O O . GLU A 1 273 ? -30.362 -9.712 -22.391 1.00 41.12 273 GLU A O 1
ATOM 2057 N N . ASP A 1 274 ? -29.698 -11.856 -22.352 1.00 33.84 274 ASP A N 1
ATOM 2058 C CA . ASP A 1 274 ? -30.216 -12.171 -23.675 1.00 33.84 274 ASP A CA 1
ATOM 2059 C C . ASP A 1 274 ? -31.159 -13.363 -23.546 1.00 33.84 274 ASP A C 1
ATOM 2061 O O . ASP A 1 274 ? -30.778 -14.529 -23.404 1.00 33.84 274 ASP A O 1
ATOM 2065 N N . GLY A 1 275 ? -32.441 -13.015 -23.489 1.00 37.19 275 GLY A N 1
ATOM 2066 C CA . GLY A 1 275 ? -33.535 -13.946 -23.635 1.00 37.19 275 GLY A CA 1
ATOM 2067 C C . GLY A 1 275 ? -33.669 -14.356 -25.095 1.00 37.19 275 GLY A C 1
ATOM 2068 O O . GLY A 1 275 ? -34.244 -13.636 -25.898 1.00 37.19 275 GLY A O 1
ATOM 2069 N N . SER A 1 276 ? -33.220 -15.560 -25.417 1.00 30.69 276 SER A N 1
ATOM 2070 C CA . SER A 1 276 ? -33.794 -16.450 -26.435 1.00 30.69 276 SER A CA 1
ATOM 2071 C C . SER A 1 276 ? -33.093 -17.800 -26.250 1.00 30.69 276 SER A C 1
ATOM 2073 O O . SER A 1 276 ? -31.887 -17.850 -26.078 1.00 30.69 276 SER A O 1
ATOM 2075 N N . GLY A 1 277 ? -33.730 -18.956 -26.145 1.00 31.77 277 GLY A N 1
ATOM 2076 C CA . GLY A 1 277 ? -35.006 -19.415 -26.650 1.00 31.77 277 GLY A CA 1
ATOM 2077 C C . GLY A 1 277 ? -34.736 -20.843 -27.132 1.00 31.77 277 GLY A C 1
ATOM 2078 O O . GLY A 1 277 ? -33.987 -21.002 -28.092 1.00 31.77 277 GLY A O 1
ATOM 2079 N N . LEU A 1 278 ? -35.381 -21.815 -26.470 1.00 34.09 278 LEU A N 1
ATOM 2080 C CA . LEU A 1 278 ? -35.338 -23.283 -26.652 1.00 34.09 278 LEU A CA 1
ATOM 2081 C C . LEU A 1 278 ? -34.189 -24.043 -25.970 1.00 34.09 278 LEU A C 1
ATOM 2083 O O . LEU A 1 278 ? -33.015 -23.864 -26.345 1.00 34.09 278 LEU A O 1
#

Foldseek 3Di:
DDDPVNLQVVQLLQQQLQQADLSFDPVQQDQPPPPPVVCNDDRPNRSQQGQLQVRQCPDPFHKHWAFDDPRQFPCVLQDDPRDGQWHHHPSRKIFGDLDDPVCPPPPHGWIKIWIWTADPNAIEIEIFTHDDDDVRVVVPPQCVALRSVLSSQLSCLSVVVRSLVRCLPVVNRHQAYHYHHAESRLQSLVVQCQDDDPDVSHHHPVSSVVSVHHAAGEREQYPYHFQCNCVSRVRPQFDADPRHTDDPPPDPRYDYHHPVRDPSPPSPPDPDPDDDDD

pLDDT: mean 78.32, std 21.36, range [30.0, 98.81]

Secondary structure (DSSP, 8-state):
---HHHHHHHHHHHHHHTT-GGGS-GGGS-------TT-TT---SS--SS-HHHHHHTSSS--EE--BSTTSB-GGGGEETTEE-EEE-TT--EEE----TT-TT----EEEEEEEEEETTEEEEEEEEPPPPTTTT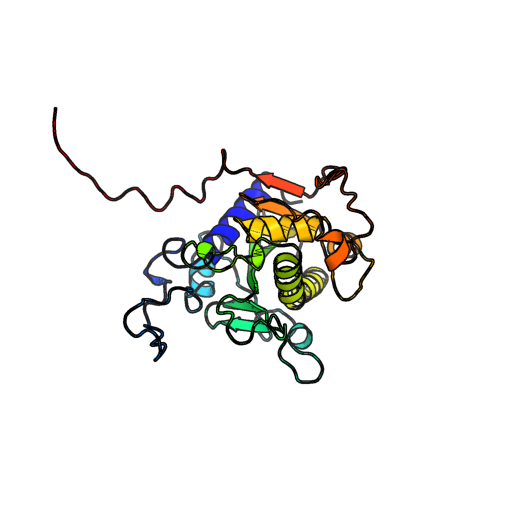TT-TTTTSHHHHHHHHHHHHHHHHHHHHHHH-GGG---EEEEEEETHHHHHHHHHHH--TT-TTS--HHHHHHTT--EEEEEES-----TTHHHHTT-TT-EEETTEEE-----TTEEEE-GGG-SGGGGS----------

Sequence (278 aa):
MLSKSDAILAGSFLARAIYGGGAIPQQWRNNEWYRNDEFPSLEDPFRYDDDYRAYLASQGTPWTVLTAGSDGLDPAFFSYAGNTLGSFTSGGLYLGNGSTPLTWNESNKAEALVAETWINGEKTLVLSFRGSDGGDAFWQAQTFNDKGAAAYYRALQPVIKAVLAYAADGANQISNVVVAGHSLGGTMADVFSLVGTSDPAIIGAQDFINAGLNLEVVSLASAGVPPRLSTELGLSHIYTVNGKIVGLNPQSFYTSVNHTGDRVYYAGQSGEEDGSGL